Protein AF-A0A8R2NST8-F1 (afdb_monomer_lite)

Sequence (189 aa):
MVMATSYFHLINFGRRFCTLNRLWKLLPSGIVALPGGWSSSELTVVMECIRLLHAELSELLRLFSLGYGPVILIYFTFTFIHALVDIFLIIVFDNSSVKLGILSFVFYIQYIMSTLSILCITSWVIKKKKKIISYLRLTRISELPTETKLQVKIFMSQISVYEPNELTAFGFFNLNLNLFMSDITSYQR

Radius of gyration: 22.57 Å; chains: 1; bounding box: 51×27×67 Å

pLDDT: mean 80.08, std 12.49, range [39.12, 95.5]

Organism: Acyrthosiphon pisum (NCBI:txid7029)

Secondary structure (DSSP, 8-state):
-HHHHHHHHHHHHHHHHHHHHHHHHHS-TTS-PPTTS--HHHHHHHHHHHHHHHHHHHHHHHHHHHHHHHHHHHHHHHHHHHHHHHHHHHHHHSS--HHHHHHHHHHHHHHHHHHHHHHHHHHHHHHHHHHHHHHHHHS-GGGS-HHHHHHHHHHHHHHHHHSS---BSTTSSB--HHHHHHHHHHTT-

Structure (mmCIF, N/CA/C/O backbone):
data_AF-A0A8R2NST8-F1
#
_entry.id   AF-A0A8R2NST8-F1
#
loop_
_atom_site.group_PDB
_atom_site.id
_atom_site.type_symbol
_atom_site.label_atom_id
_atom_site.label_alt_id
_atom_site.label_comp_id
_atom_site.label_asym_id
_atom_site.label_entity_id
_atom_site.label_seq_id
_atom_site.pdbx_PDB_ins_code
_atom_site.Cartn_x
_atom_site.Cartn_y
_atom_site.Cartn_z
_atom_site.occupancy
_atom_site.B_iso_or_equiv
_atom_site.auth_seq_id
_atom_site.auth_comp_id
_atom_site.auth_asym_id
_atom_site.auth_atom_id
_atom_site.pdbx_PDB_model_num
ATOM 1 N N . MET A 1 1 ? -2.922 2.508 -18.483 1.00 73.12 1 MET A N 1
ATOM 2 C CA . MET A 1 1 ? -4.234 2.223 -17.850 1.00 73.12 1 MET A CA 1
ATOM 3 C C . MET A 1 1 ? -4.081 1.557 -16.481 1.00 73.12 1 MET A C 1
ATOM 5 O O . MET A 1 1 ? -4.514 2.154 -15.506 1.00 73.12 1 MET A O 1
ATOM 9 N N . VAL A 1 2 ? -3.387 0.412 -16.381 1.00 77.56 2 VAL A N 1
ATOM 10 C CA . VAL A 1 2 ? -3.139 -0.327 -15.118 1.00 77.56 2 VAL A CA 1
ATOM 11 C C . VAL A 1 2 ? -2.587 0.550 -13.986 1.00 77.56 2 VAL A C 1
ATOM 13 O O . VAL A 1 2 ? -3.085 0.505 -12.862 1.00 77.56 2 VAL A O 1
ATOM 16 N N . MET A 1 3 ? -1.580 1.377 -14.278 1.00 81.88 3 MET A N 1
ATOM 17 C CA . MET A 1 3 ? -0.963 2.253 -13.274 1.00 81.88 3 MET A CA 1
ATOM 18 C C . MET A 1 3 ? -1.944 3.304 -12.749 1.00 81.88 3 MET A C 1
ATOM 20 O O . MET A 1 3 ? -2.029 3.520 -11.545 1.00 81.88 3 MET A O 1
ATOM 24 N N . ALA A 1 4 ? -2.746 3.899 -13.636 1.00 85.25 4 ALA A N 1
ATOM 25 C CA . ALA A 1 4 ? -3.744 4.899 -13.267 1.00 85.25 4 ALA A CA 1
ATOM 26 C C . ALA A 1 4 ? -4.862 4.298 -12.400 1.00 85.25 4 ALA A C 1
ATOM 28 O O . ALA A 1 4 ? -5.232 4.887 -11.387 1.00 85.25 4 ALA A O 1
ATOM 29 N N . THR A 1 5 ? -5.354 3.100 -12.741 1.00 89.44 5 THR A N 1
ATOM 30 C CA . THR A 1 5 ? -6.370 2.408 -11.932 1.00 89.44 5 THR A CA 1
ATOM 31 C C . THR A 1 5 ? -5.812 1.989 -10.575 1.00 89.44 5 THR A C 1
ATOM 33 O O . THR A 1 5 ? -6.447 2.233 -9.552 1.00 89.44 5 THR A O 1
ATOM 36 N N . SER A 1 6 ? -4.594 1.435 -10.541 1.00 88.56 6 SER A N 1
ATOM 37 C CA . SER A 1 6 ? -3.922 1.046 -9.290 1.00 88.56 6 SER A CA 1
ATOM 38 C C . SER A 1 6 ? -3.746 2.255 -8.374 1.00 88.56 6 SER A C 1
ATOM 40 O O . SER A 1 6 ? -4.106 2.216 -7.199 1.00 88.56 6 SER A O 1
ATOM 42 N N . TYR A 1 7 ? -3.264 3.364 -8.936 1.00 90.19 7 TYR A N 1
ATOM 43 C CA . TYR A 1 7 ? -3.078 4.622 -8.227 1.00 90.19 7 TYR A CA 1
ATOM 44 C C . TYR A 1 7 ? -4.397 5.183 -7.677 1.00 90.19 7 TYR A C 1
ATOM 46 O O . TYR A 1 7 ? -4.470 5.549 -6.503 1.00 90.19 7 TYR A O 1
ATOM 54 N N . PHE A 1 8 ? -5.460 5.191 -8.487 1.00 92.44 8 PHE A N 1
ATOM 55 C CA . PHE A 1 8 ? -6.790 5.633 -8.067 1.00 92.44 8 PHE A CA 1
ATOM 56 C C . PHE A 1 8 ? -7.327 4.807 -6.889 1.00 92.44 8 PHE A C 1
ATOM 58 O O . PHE A 1 8 ? -7.766 5.372 -5.882 1.00 92.44 8 PHE A O 1
ATOM 65 N N . HIS A 1 9 ? -7.245 3.476 -6.975 1.00 92.00 9 HIS A N 1
ATOM 66 C CA . HIS A 1 9 ? -7.681 2.592 -5.896 1.00 92.00 9 HIS A CA 1
ATOM 67 C C . HIS A 1 9 ? -6.868 2.812 -4.617 1.00 92.00 9 HIS A C 1
ATOM 69 O O . HIS A 1 9 ? -7.453 2.951 -3.543 1.00 92.00 9 HIS A O 1
ATOM 75 N N . LEU A 1 10 ? -5.541 2.933 -4.721 1.00 92.31 10 LEU A N 1
ATOM 76 C CA . LEU A 1 10 ? -4.664 3.186 -3.575 1.00 92.31 10 LEU A CA 1
ATOM 77 C C . LEU A 1 10 ? -4.950 4.543 -2.913 1.00 92.31 10 LEU A C 1
ATOM 79 O O . LEU A 1 10 ? -5.044 4.615 -1.686 1.00 92.31 10 LEU A O 1
ATOM 83 N N . ILE A 1 11 ? -5.184 5.608 -3.690 1.00 94.00 11 ILE A N 1
ATOM 84 C CA . ILE A 1 11 ? -5.639 6.897 -3.141 1.00 94.00 11 ILE A CA 1
ATOM 85 C C . ILE A 1 11 ? -6.943 6.725 -2.370 1.00 94.00 11 ILE A C 1
ATOM 87 O O . ILE A 1 11 ? -7.065 7.230 -1.249 1.00 94.00 11 ILE A O 1
ATOM 91 N N . ASN A 1 12 ? -7.920 6.038 -2.960 1.00 94.50 12 ASN A N 1
ATOM 92 C CA . ASN A 1 12 ? -9.221 5.840 -2.335 1.00 94.50 12 ASN A CA 1
ATOM 93 C C . ASN A 1 12 ? -9.080 5.077 -1.007 1.00 94.50 12 ASN A C 1
ATOM 95 O O . ASN A 1 12 ? -9.611 5.519 0.014 1.00 94.50 12 ASN A O 1
ATOM 99 N N . PHE A 1 13 ? -8.280 4.006 -0.979 1.00 94.19 13 PHE A N 1
ATOM 100 C CA . PHE A 1 13 ? -7.961 3.281 0.252 1.00 94.19 13 PHE A CA 1
ATOM 101 C C . PHE A 1 13 ? -7.345 4.188 1.310 1.00 94.19 13 PHE A C 1
ATOM 103 O O . PHE A 1 13 ? -7.836 4.253 2.439 1.00 94.19 13 PHE A O 1
ATOM 110 N N . GLY A 1 14 ? -6.298 4.933 0.964 1.00 93.00 14 GLY A N 1
ATOM 111 C CA . GLY A 1 14 ? -5.619 5.768 1.946 1.00 93.00 14 GLY A CA 1
ATOM 112 C C . GLY A 1 14 ? -6.482 6.931 2.442 1.00 93.00 14 GLY A C 1
ATOM 113 O O . GLY A 1 14 ? -6.395 7.285 3.620 1.00 93.00 14 GLY A O 1
ATOM 114 N N . ARG A 1 15 ? -7.383 7.478 1.611 1.00 95.06 15 ARG A N 1
ATOM 115 C CA . ARG A 1 15 ? -8.394 8.454 2.055 1.00 95.06 15 ARG A CA 1
ATOM 116 C C . ARG A 1 15 ? -9.366 7.836 3.058 1.00 95.06 15 ARG A C 1
ATOM 118 O O . ARG A 1 15 ? -9.604 8.441 4.100 1.00 95.06 15 ARG A O 1
ATOM 125 N N . ARG A 1 16 ? -9.862 6.622 2.809 1.00 95.50 16 ARG A N 1
ATOM 126 C CA . ARG A 1 16 ? -10.744 5.903 3.746 1.00 95.50 16 ARG A CA 1
ATOM 127 C C . ARG A 1 16 ? -10.043 5.596 5.071 1.00 95.50 16 ARG A C 1
ATOM 129 O O . ARG A 1 16 ? -10.599 5.895 6.126 1.00 95.50 16 ARG A O 1
ATOM 136 N N . PHE A 1 17 ? -8.786 5.140 5.042 1.00 94.25 17 PHE A N 1
ATOM 137 C CA . PHE A 1 17 ? -7.986 4.982 6.264 1.00 94.25 17 PHE A CA 1
ATOM 138 C C . PHE A 1 17 ? -7.743 6.325 6.971 1.00 94.25 17 PHE A C 1
ATOM 140 O O . PHE A 1 17 ? -7.720 6.379 8.199 1.00 94.25 17 PHE A O 1
ATOM 147 N N . CYS A 1 18 ? -7.574 7.438 6.248 1.00 93.88 18 CYS A N 1
ATOM 148 C CA . CYS A 1 18 ? -7.500 8.765 6.870 1.00 93.88 18 CYS A CA 1
ATOM 149 C C . CYS A 1 18 ? -8.802 9.136 7.587 1.00 93.88 18 CYS A C 1
ATOM 151 O O . CYS A 1 18 ? -8.738 9.623 8.715 1.00 93.88 18 CYS A O 1
ATOM 153 N N . THR A 1 19 ? -9.956 8.892 6.965 1.00 93.25 19 THR A N 1
ATOM 154 C CA . THR A 1 19 ? -11.267 9.132 7.581 1.00 93.25 19 THR A CA 1
ATOM 155 C C . THR A 1 19 ? -11.439 8.291 8.838 1.00 93.25 19 THR A C 1
ATOM 157 O O . THR A 1 19 ? -11.787 8.838 9.878 1.00 93.25 19 THR A O 1
ATOM 160 N N . LEU A 1 20 ? -11.091 7.004 8.784 1.00 93.44 20 LEU A N 1
ATOM 161 C CA . LEU A 1 20 ? -11.119 6.109 9.941 1.00 93.44 20 LEU A CA 1
ATOM 162 C C . LEU A 1 20 ? -10.236 6.625 11.091 1.00 93.44 20 LEU A C 1
ATOM 164 O O . LEU A 1 20 ? -10.671 6.715 12.234 1.00 93.44 20 LEU A O 1
ATOM 168 N N . ASN A 1 21 ? -9.012 7.056 10.780 1.00 91.56 21 ASN A N 1
ATOM 169 C CA . ASN A 1 21 ? -8.115 7.663 11.767 1.00 91.56 21 ASN A CA 1
ATOM 170 C C . ASN A 1 21 ? -8.669 8.972 12.349 1.00 91.56 21 ASN A C 1
ATOM 172 O O . ASN A 1 21 ? -8.367 9.311 13.491 1.00 91.56 21 ASN A O 1
ATOM 176 N N . ARG A 1 22 ? -9.433 9.741 11.567 1.00 89.62 22 ARG A N 1
ATOM 177 C CA . ARG A 1 22 ? -10.098 10.954 12.050 1.00 89.62 22 ARG A CA 1
ATOM 178 C C . ARG A 1 22 ? -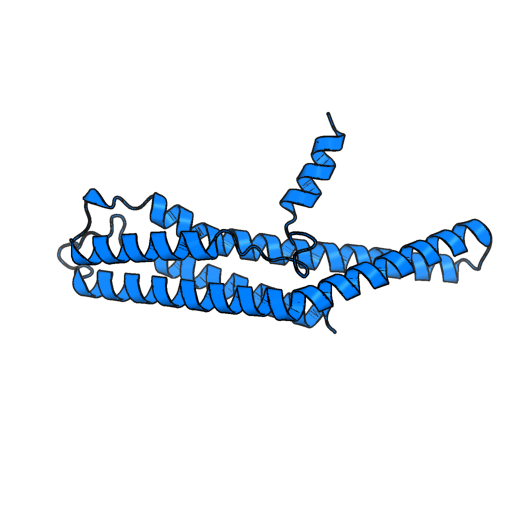11.250 10.603 12.986 1.00 89.62 22 ARG A C 1
ATOM 180 O O . ARG A 1 22 ? -11.345 11.236 14.026 1.00 89.62 22 ARG A O 1
ATOM 187 N N . LEU A 1 23 ? -12.053 9.590 12.655 1.00 8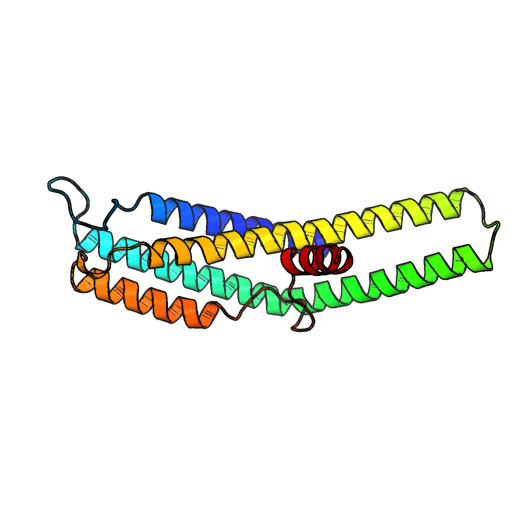8.38 23 LEU A N 1
ATOM 188 C CA . LEU A 1 23 ? -13.108 9.078 13.535 1.00 88.38 23 LEU A CA 1
ATOM 189 C C . LEU A 1 23 ? -12.533 8.626 14.878 1.00 88.38 23 LEU A C 1
ATOM 191 O O . LEU A 1 23 ? -13.046 9.024 15.914 1.00 88.38 23 LEU A O 1
ATOM 195 N N . TRP A 1 24 ? -11.403 7.910 14.866 1.00 86.75 24 TRP A N 1
ATOM 196 C CA . TRP A 1 24 ? -10.718 7.535 16.103 1.00 86.75 24 TRP A CA 1
ATOM 197 C C . TRP A 1 24 ? -10.350 8.752 16.962 1.00 86.75 24 TRP A C 1
ATOM 199 O O . TRP A 1 24 ? -10.556 8.753 18.167 1.00 86.75 24 TRP A O 1
ATOM 209 N N . LYS A 1 25 ? -9.803 9.811 16.358 1.00 84.56 25 LYS A N 1
ATOM 210 C CA . LYS A 1 25 ? -9.407 11.024 17.092 1.00 84.56 25 LYS A CA 1
ATOM 211 C C . LYS A 1 25 ? -10.575 11.798 17.704 1.00 84.56 25 LYS A C 1
ATOM 213 O O . LYS A 1 25 ? -10.328 12.621 18.576 1.00 84.56 25 LYS A O 1
ATOM 218 N N . LEU A 1 26 ? -11.791 11.601 17.198 1.00 81.69 26 LEU A N 1
ATOM 219 C CA . LEU A 1 26 ? -12.994 12.224 17.747 1.00 81.69 26 LEU A CA 1
ATOM 220 C C . LEU A 1 26 ? -13.492 11.500 19.002 1.00 81.69 26 LEU A C 1
ATOM 222 O O . LEU A 1 26 ? -14.322 12.052 19.719 1.00 81.69 26 LEU A O 1
ATOM 226 N N . LEU A 1 27 ? -12.985 10.293 19.279 1.00 77.88 27 LEU A N 1
ATOM 227 C CA . LEU A 1 27 ? -13.268 9.605 20.531 1.00 77.88 27 LEU A CA 1
ATOM 228 C C . LEU A 1 27 ? -12.678 10.410 21.700 1.00 77.88 27 LEU A C 1
ATOM 230 O O . LEU A 1 27 ? -11.539 10.881 21.598 1.00 77.88 27 LEU A O 1
ATOM 234 N N . PRO A 1 28 ? -13.418 10.558 22.813 1.00 69.00 28 PRO A N 1
ATOM 235 C CA . PRO A 1 28 ? -12.926 11.270 23.983 1.00 69.00 28 PRO A CA 1
ATOM 236 C C . PRO A 1 28 ? -11.611 10.654 24.470 1.00 69.00 28 PRO A C 1
ATOM 238 O O . PRO A 1 28 ? -11.450 9.431 24.515 1.00 69.00 28 PRO A O 1
ATOM 241 N N . SER A 1 29 ? -10.651 11.506 24.829 1.00 63.28 29 SER A N 1
ATOM 242 C CA . SER A 1 29 ? -9.360 11.082 25.368 1.00 63.28 29 SER A CA 1
ATOM 243 C C . SER A 1 29 ? -9.576 10.262 26.639 1.00 63.28 29 SER A C 1
ATOM 245 O O . SER A 1 29 ? -10.084 10.780 27.628 1.00 63.28 29 SER A O 1
ATOM 247 N N . GLY A 1 30 ? -9.213 8.981 26.584 1.00 57.94 30 GLY A N 1
ATOM 248 C CA . GLY A 1 30 ? -9.430 8.020 27.666 1.00 57.94 30 GLY A CA 1
ATOM 249 C C . GLY A 1 30 ? -10.632 7.099 27.464 1.00 57.94 30 GLY A C 1
ATOM 250 O O . GLY A 1 30 ? -10.712 6.105 28.172 1.00 57.94 30 GLY A O 1
ATOM 251 N N . ILE A 1 31 ? -11.519 7.358 26.487 1.00 58.75 31 ILE A N 1
ATOM 252 C CA . ILE A 1 31 ? -12.723 6.535 26.244 1.00 58.75 31 ILE A CA 1
ATOM 253 C C . ILE A 1 31 ? -13.501 6.373 27.581 1.00 58.75 31 ILE A C 1
ATOM 255 O O . ILE A 1 31 ? -14.013 5.314 27.933 1.00 58.75 31 ILE A O 1
ATOM 259 N N . VAL A 1 32 ? -13.547 7.455 28.365 1.00 54.34 32 VAL A N 1
ATOM 260 C CA . VAL A 1 32 ? -14.261 7.536 29.644 1.00 54.34 32 VAL A CA 1
ATOM 261 C C . VAL A 1 32 ? -15.506 8.385 29.425 1.00 54.34 32 VAL A C 1
ATOM 263 O O . VAL A 1 32 ? -15.424 9.473 28.851 1.00 54.34 32 VAL A O 1
ATOM 266 N N . ALA A 1 33 ? -16.659 7.880 29.862 1.00 53.84 33 ALA A N 1
ATOM 267 C CA . ALA A 1 33 ? -17.908 8.627 29.831 1.00 53.84 33 ALA A CA 1
ATOM 268 C C . ALA A 1 33 ? -17.785 9.856 30.747 1.00 53.84 33 ALA A C 1
ATOM 270 O O . ALA A 1 33 ? -17.593 9.717 31.955 1.00 53.84 33 ALA A O 1
ATOM 271 N N . LEU A 1 34 ? -17.864 11.060 30.175 1.00 56.12 34 LEU A N 1
ATOM 272 C CA . LEU A 1 34 ? -17.978 12.295 30.953 1.00 56.12 34 LEU A CA 1
ATOM 273 C C . LEU A 1 34 ? -19.454 12.567 31.287 1.00 56.12 34 LEU A C 1
ATOM 275 O O . LEU A 1 34 ? -20.319 12.264 30.461 1.00 56.12 34 LEU A O 1
ATOM 279 N N . PRO A 1 35 ? -19.769 13.204 32.431 1.00 46.84 35 PRO A N 1
ATOM 280 C CA . PRO A 1 35 ? -21.122 13.680 32.702 1.00 46.84 35 PRO A CA 1
ATOM 281 C C . PRO A 1 35 ? -21.502 14.728 31.642 1.00 46.84 35 PRO A C 1
ATOM 283 O O . PRO A 1 35 ? -20.844 15.760 31.535 1.00 46.84 35 PRO A O 1
ATOM 286 N N . GLY A 1 36 ? -22.519 14.439 30.823 1.00 59.81 36 GLY A N 1
ATOM 287 C CA . GLY A 1 36 ? -22.923 15.267 29.673 1.00 59.81 36 GLY A CA 1
ATOM 288 C C . GLY A 1 36 ? -22.205 14.956 28.348 1.00 59.81 36 GLY A C 1
ATOM 289 O O . GLY A 1 36 ? -22.416 15.668 27.369 1.00 59.81 36 GLY A O 1
ATOM 290 N N . GLY A 1 37 ? -21.360 13.918 28.311 1.00 66.81 37 GLY A N 1
ATOM 291 C CA . GLY A 1 37 ? -20.678 13.415 27.114 1.00 66.81 37 GLY A CA 1
ATOM 292 C C . GLY A 1 37 ? -21.257 12.093 26.593 1.00 66.81 37 GLY A C 1
ATOM 293 O O . GLY A 1 37 ? -22.395 11.739 26.878 1.00 66.81 37 GLY A O 1
ATOM 294 N N . TRP A 1 38 ? -20.449 11.356 25.828 1.00 67.00 38 TRP A N 1
ATOM 295 C CA . TRP A 1 38 ? -20.810 10.047 25.272 1.00 67.00 38 TRP A CA 1
ATOM 296 C C . TRP A 1 38 ? -21.078 9.025 26.384 1.00 67.00 38 TRP A C 1
ATOM 298 O O . TRP A 1 38 ? -20.261 8.869 27.296 1.00 67.00 38 TRP A O 1
ATOM 308 N N . SER A 1 39 ? -22.181 8.287 26.278 1.00 77.94 39 SER A N 1
ATOM 309 C CA . SER A 1 39 ? -22.457 7.135 27.139 1.00 77.94 39 SER A CA 1
ATOM 310 C C . SER A 1 39 ? -21.506 5.968 26.834 1.00 77.94 39 SER A C 1
ATOM 312 O O . SER A 1 39 ? -20.951 5.844 25.737 1.00 77.94 39 SER A O 1
ATOM 314 N N . SER A 1 40 ? -21.302 5.076 27.809 1.00 76.81 40 SER A N 1
ATOM 315 C CA . SER A 1 40 ? -20.441 3.892 27.650 1.00 76.81 40 SER A CA 1
ATOM 316 C C . SER A 1 40 ? -20.921 2.949 26.537 1.00 76.81 40 SER A C 1
ATOM 318 O O . SER A 1 40 ? -20.099 2.315 25.870 1.00 76.81 40 SER A O 1
ATOM 320 N N . SER A 1 41 ? -22.232 2.877 26.299 1.00 80.75 41 SER A N 1
ATOM 321 C CA . SER A 1 41 ? -22.833 2.083 25.226 1.00 80.75 41 SER A CA 1
ATOM 322 C C . SER A 1 41 ? -22.576 2.701 23.849 1.00 80.75 41 SER A C 1
ATOM 324 O O . SER A 1 41 ? -22.098 2.000 22.961 1.00 80.75 41 SER A O 1
ATOM 326 N N . GLU A 1 42 ? -22.790 4.009 23.672 1.00 83.31 42 GLU A N 1
ATOM 327 C CA . GLU A 1 42 ? -22.491 4.715 22.412 1.00 83.31 42 GLU A CA 1
ATOM 328 C C . GLU A 1 42 ? -21.017 4.582 22.028 1.00 83.31 42 GLU A C 1
ATOM 330 O O . GLU A 1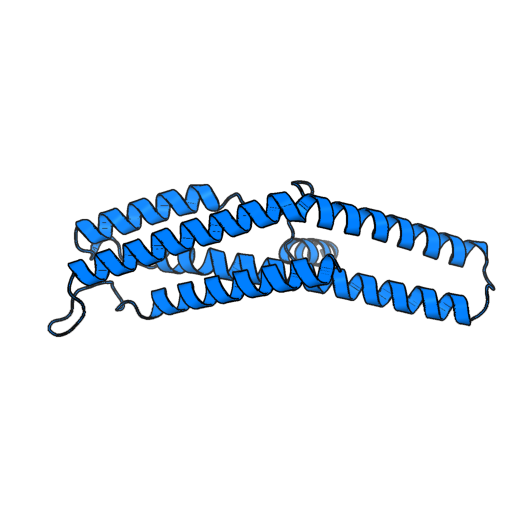 42 ? -20.668 4.326 20.875 1.00 83.31 42 GLU A O 1
ATOM 335 N N . LEU A 1 43 ? -20.143 4.703 23.022 1.00 83.00 43 LEU A N 1
ATOM 336 C CA . LEU A 1 43 ? -18.707 4.567 22.852 1.00 83.00 43 LEU A CA 1
ATOM 337 C C . LEU A 1 43 ? -18.306 3.154 22.413 1.00 83.00 43 LEU A C 1
ATOM 339 O O . LEU A 1 43 ? -17.458 2.987 21.536 1.00 83.00 43 LEU A O 1
ATOM 343 N N . THR A 1 44 ? -18.955 2.141 22.985 1.00 84.88 44 THR A N 1
ATOM 344 C CA . THR A 1 44 ? -18.760 0.736 22.612 1.00 84.88 44 THR A CA 1
ATOM 345 C C . THR A 1 44 ? -19.260 0.466 21.191 1.00 84.88 44 THR A C 1
ATOM 347 O O . THR A 1 44 ? -18.562 -0.195 20.423 1.00 84.88 44 THR A O 1
ATOM 350 N N . VAL A 1 45 ? -20.405 1.036 20.801 1.00 87.88 45 VAL A N 1
ATOM 351 C CA . VAL A 1 45 ? -20.944 0.929 19.435 1.00 87.88 45 VAL A CA 1
ATOM 352 C C . VAL A 1 45 ? -20.007 1.580 18.418 1.00 87.88 45 VAL A C 1
ATOM 354 O O . VAL A 1 45 ? -19.669 0.959 17.414 1.00 87.88 45 VAL A O 1
ATOM 357 N N . VAL A 1 46 ? -19.520 2.798 18.672 1.00 87.56 46 VAL A N 1
ATOM 358 C CA . VAL A 1 46 ? -18.591 3.463 17.742 1.00 87.56 46 VAL A CA 1
ATOM 359 C C . VAL A 1 46 ? -17.264 2.720 17.645 1.00 87.56 46 VAL A C 1
ATOM 361 O O . VAL A 1 46 ? -16.720 2.584 16.548 1.00 87.56 46 VAL A O 1
ATOM 364 N N . MET A 1 47 ? -16.754 2.205 18.764 1.00 87.38 47 MET A N 1
ATOM 365 C CA . MET A 1 47 ? -15.548 1.383 18.778 1.00 87.38 47 MET A CA 1
ATOM 366 C C . MET A 1 47 ? -15.708 0.134 17.902 1.00 87.38 47 MET A C 1
ATOM 368 O O . MET A 1 47 ? -14.830 -0.181 17.095 1.00 87.38 47 MET A O 1
ATOM 372 N N . GLU A 1 48 ? -16.856 -0.531 18.010 1.00 89.88 48 GLU A N 1
ATOM 373 C CA . GLU A 1 48 ? -17.213 -1.684 17.189 1.00 89.88 48 GLU A CA 1
ATOM 374 C C . GLU A 1 48 ? -17.335 -1.317 15.700 1.00 89.88 48 GLU A C 1
ATOM 376 O O . GLU A 1 48 ? -16.756 -1.989 14.844 1.00 89.88 48 GLU A O 1
ATOM 381 N N . CYS A 1 49 ? -17.991 -0.202 15.366 1.00 91.12 49 CYS A N 1
ATOM 382 C CA . CYS A 1 49 ? -18.076 0.283 13.987 1.00 91.12 49 CYS A CA 1
ATOM 383 C C . CYS A 1 49 ? -16.693 0.580 13.390 1.00 91.12 49 CYS A C 1
ATOM 385 O O . CYS A 1 49 ? -16.416 0.217 12.246 1.00 91.12 49 CYS A O 1
ATOM 387 N N . ILE A 1 50 ? -15.805 1.220 14.157 1.00 91.31 50 ILE A N 1
ATOM 388 C CA . ILE A 1 50 ? -14.432 1.502 13.724 1.00 91.31 50 ILE A CA 1
ATOM 389 C C . ILE A 1 50 ? -13.662 0.198 13.496 1.00 91.31 50 ILE A C 1
ATOM 391 O O . ILE A 1 50 ? -12.952 0.076 12.495 1.00 91.31 50 ILE A O 1
ATOM 395 N N . ARG A 1 51 ? -13.808 -0.779 14.398 1.00 91.81 51 ARG A N 1
ATOM 396 C CA . ARG A 1 51 ? -13.189 -2.101 14.271 1.00 91.81 51 ARG A CA 1
ATOM 397 C C . ARG A 1 51 ? -13.645 -2.805 12.993 1.00 91.81 51 ARG A C 1
ATOM 399 O O . ARG A 1 51 ? -12.803 -3.262 12.219 1.00 91.81 51 ARG A O 1
ATOM 406 N N . LEU A 1 52 ? -14.955 -2.869 12.754 1.00 92.94 52 LEU A N 1
ATOM 407 C CA . LEU A 1 52 ? -15.538 -3.500 11.567 1.00 92.94 52 LEU A CA 1
ATOM 408 C C . LEU A 1 52 ? -15.070 -2.814 10.281 1.00 92.94 52 LEU A C 1
ATOM 410 O O . LEU A 1 52 ? -14.584 -3.485 9.374 1.00 92.94 52 LEU A O 1
ATOM 414 N N . LEU A 1 53 ? -15.111 -1.480 10.240 1.00 93.25 53 LEU A N 1
ATOM 415 C CA . LEU A 1 53 ? -14.669 -0.715 9.077 1.00 93.25 53 LEU A CA 1
ATOM 416 C C . LEU A 1 53 ? -13.163 -0.880 8.819 1.00 93.25 53 LEU A C 1
ATOM 418 O O . LEU A 1 53 ? -12.733 -0.940 7.668 1.00 93.25 53 LEU A O 1
ATOM 422 N N . HIS A 1 54 ? -12.344 -0.985 9.872 1.00 92.50 54 HIS A N 1
ATOM 423 C CA . HIS A 1 54 ? -10.924 -1.301 9.727 1.00 92.50 54 HIS A CA 1
ATOM 424 C C . HIS A 1 54 ? -10.702 -2.691 9.124 1.00 92.50 54 HIS A C 1
ATOM 426 O O . HIS A 1 54 ? -9.830 -2.848 8.264 1.00 92.50 54 HIS A O 1
ATOM 432 N N . ALA A 1 55 ? -11.449 -3.694 9.593 1.00 91.00 55 ALA A N 1
ATOM 433 C CA . ALA A 1 55 ? -11.352 -5.064 9.106 1.00 91.00 55 ALA A CA 1
ATOM 434 C C . ALA A 1 55 ? -11.773 -5.151 7.634 1.00 91.00 55 ALA A C 1
ATOM 436 O O . ALA A 1 55 ? -10.999 -5.644 6.818 1.00 91.00 55 ALA A O 1
ATOM 437 N N . GLU A 1 56 ? -12.923 -4.579 7.274 1.00 92.75 56 GLU A N 1
ATOM 438 C CA . GLU A 1 56 ? -13.412 -4.543 5.892 1.00 92.75 56 GLU A CA 1
ATOM 439 C C . GLU A 1 56 ? -12.429 -3.817 4.966 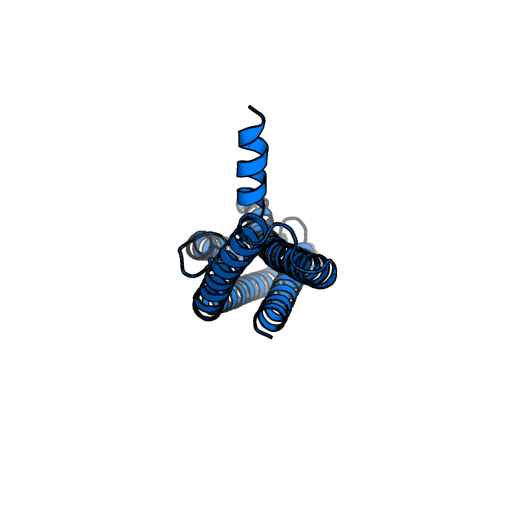1.00 92.75 56 GLU A C 1
ATOM 441 O O . GLU A 1 56 ? -12.073 -4.318 3.902 1.00 92.75 56 GLU A O 1
ATOM 446 N N . LEU A 1 57 ? -11.913 -2.658 5.384 1.00 93.00 57 LEU A N 1
ATOM 447 C CA . LEU A 1 57 ? -10.963 -1.903 4.572 1.00 93.00 57 LEU A CA 1
ATOM 448 C C . LEU A 1 57 ? -9.617 -2.626 4.432 1.00 93.00 57 LEU A C 1
ATOM 450 O O . LEU A 1 57 ? -8.987 -2.549 3.377 1.00 93.00 57 LEU A O 1
ATOM 454 N N . SER A 1 58 ? -9.176 -3.332 5.476 1.00 90.75 58 SER A N 1
ATOM 455 C CA . SER A 1 58 ? -7.973 -4.170 5.429 1.00 90.75 58 SER A CA 1
ATOM 456 C C . SER A 1 58 ? -8.158 -5.373 4.510 1.00 90.75 58 SER A C 1
ATOM 458 O O . SER A 1 58 ? -7.228 -5.728 3.789 1.00 90.75 58 SER A O 1
ATOM 460 N N . GLU A 1 59 ? -9.350 -5.959 4.499 1.00 91.12 59 GLU A N 1
ATOM 461 C CA . GLU A 1 59 ? -9.700 -7.077 3.635 1.00 91.12 59 GLU A CA 1
ATOM 462 C C . GLU A 1 59 ? -9.802 -6.648 2.168 1.00 91.12 59 GLU A C 1
ATOM 464 O O . GLU A 1 59 ? -9.206 -7.270 1.293 1.00 91.12 59 GLU A O 1
ATOM 469 N N . LEU A 1 60 ? -10.440 -5.512 1.885 1.00 92.31 60 LEU A N 1
ATOM 470 C CA . LEU A 1 60 ? -10.452 -4.928 0.543 1.00 92.31 60 LEU A CA 1
ATOM 471 C C . LEU A 1 60 ? -9.036 -4.595 0.051 1.00 92.31 60 LEU A C 1
ATOM 473 O O . LEU A 1 60 ? -8.727 -4.791 -1.124 1.00 92.31 60 LEU A O 1
ATOM 477 N N . LEU A 1 61 ? -8.160 -4.117 0.939 1.00 91.00 61 LEU A N 1
ATOM 478 C CA . LEU A 1 61 ? -6.756 -3.872 0.613 1.00 91.00 61 LEU A CA 1
ATOM 479 C C . LEU A 1 61 ? -6.008 -5.177 0.295 1.00 91.00 61 LEU A C 1
ATOM 481 O O . LEU A 1 61 ? -5.179 -5.203 -0.615 1.00 91.00 61 LEU A O 1
ATOM 485 N N . ARG A 1 62 ? -6.319 -6.264 1.013 1.00 89.50 62 ARG A N 1
ATOM 486 C CA . ARG A 1 62 ? -5.791 -7.611 0.751 1.00 89.50 62 ARG A CA 1
ATOM 487 C C . ARG A 1 62 ? -6.250 -8.123 -0.613 1.00 89.50 62 ARG A C 1
ATOM 489 O O . ARG A 1 62 ? -5.415 -8.554 -1.403 1.00 89.50 62 ARG A O 1
ATOM 496 N N . LEU A 1 63 ? -7.542 -8.007 -0.922 1.00 90.81 63 LEU A N 1
ATOM 497 C CA . LEU A 1 63 ? -8.103 -8.371 -2.228 1.00 90.81 63 LEU A CA 1
ATOM 498 C C . LEU A 1 63 ? -7.483 -7.551 -3.362 1.00 90.81 63 LEU A C 1
ATOM 500 O O . LEU A 1 63 ? -7.136 -8.107 -4.402 1.00 90.81 63 LEU A O 1
ATOM 504 N N . PHE A 1 64 ? -7.266 -6.250 -3.149 1.00 90.62 64 PHE A N 1
ATOM 505 C CA . PHE A 1 64 ? -6.524 -5.421 -4.095 1.00 90.62 64 PHE A CA 1
ATOM 506 C C . PHE A 1 64 ? -5.105 -5.955 -4.307 1.00 90.62 64 PHE A C 1
ATOM 508 O O . PHE A 1 64 ? -4.689 -6.106 -5.449 1.00 90.62 64 PHE A O 1
ATOM 515 N N . SER A 1 65 ? -4.371 -6.283 -3.240 1.00 89.12 65 SER A N 1
ATOM 516 C CA . SER A 1 65 ? -3.013 -6.828 -3.363 1.00 89.12 65 SER A CA 1
ATOM 517 C C . SER A 1 65 ? -2.988 -8.164 -4.110 1.00 89.12 65 SER A C 1
ATOM 519 O O . SER A 1 65 ? -2.069 -8.397 -4.887 1.00 89.12 65 SER A O 1
ATOM 521 N N . LEU A 1 66 ? -3.989 -9.026 -3.916 1.00 88.50 66 LEU A N 1
ATOM 522 C CA . LEU A 1 66 ? -4.101 -10.304 -4.625 1.00 88.50 66 LEU A CA 1
ATOM 523 C C . LEU A 1 66 ? -4.448 -10.117 -6.108 1.00 88.50 66 LEU A C 1
ATOM 525 O O . LEU A 1 66 ? -3.875 -10.795 -6.955 1.00 88.50 66 LEU A O 1
ATOM 529 N N . GLY A 1 67 ? -5.353 -9.190 -6.430 1.00 89.19 67 GLY A N 1
ATOM 530 C CA . GLY A 1 67 ? -5.781 -8.935 -7.808 1.00 89.19 67 GLY A CA 1
ATOM 531 C C . GLY A 1 67 ? -4.785 -8.100 -8.615 1.00 89.19 67 GLY A C 1
ATOM 532 O O . GLY A 1 67 ? -4.409 -8.470 -9.722 1.00 89.19 67 GLY A O 1
ATOM 533 N N . TYR A 1 68 ? -4.329 -6.975 -8.062 1.00 88.88 68 TYR A N 1
ATOM 534 C CA . TYR A 1 68 ? -3.408 -6.052 -8.730 1.00 88.88 68 TYR A CA 1
ATOM 535 C C . TYR A 1 68 ? -1.937 -6.417 -8.542 1.00 88.88 68 TYR A C 1
ATOM 537 O O . TYR A 1 68 ? -1.121 -5.992 -9.354 1.00 88.88 68 TYR A O 1
ATOM 545 N N . GLY A 1 69 ? -1.579 -7.210 -7.528 1.00 88.38 69 GLY A N 1
ATOM 546 C CA . GLY A 1 69 ? -0.199 -7.639 -7.282 1.00 88.38 69 GLY A CA 1
ATOM 547 C C . GLY A 1 69 ? 0.473 -8.275 -8.505 1.00 88.38 69 GLY A C 1
ATOM 548 O O . GLY A 1 69 ? 1.524 -7.775 -8.910 1.00 88.38 69 GLY A O 1
ATOM 549 N N . PRO A 1 70 ? -0.125 -9.302 -9.146 1.00 89.56 70 PRO A N 1
ATOM 550 C CA . PRO A 1 70 ? 0.409 -9.893 -10.374 1.00 89.56 70 PRO A CA 1
ATOM 551 C C . PRO A 1 70 ? 0.515 -8.887 -11.519 1.00 89.56 70 PRO A C 1
ATOM 553 O O . PRO A 1 70 ? 1.497 -8.877 -12.250 1.00 89.56 70 PRO A O 1
ATOM 556 N N . VAL A 1 71 ? -0.483 -8.015 -11.674 1.00 89.50 71 VAL A N 1
ATOM 557 C CA . VAL A 1 71 ? -0.521 -7.040 -12.772 1.00 89.50 71 VAL A CA 1
ATOM 558 C C . VAL A 1 71 ? 0.582 -5.990 -12.605 1.00 89.50 71 VAL A C 1
ATOM 560 O O . VAL A 1 71 ? 1.250 -5.626 -13.571 1.00 89.50 71 VAL A O 1
ATOM 563 N N . ILE A 1 72 ? 0.807 -5.535 -11.371 1.00 87.75 72 ILE A N 1
ATOM 564 C CA . ILE A 1 72 ? 1.903 -4.635 -11.005 1.00 87.75 72 ILE A CA 1
ATOM 565 C C . ILE A 1 72 ? 3.254 -5.332 -11.216 1.00 87.75 72 ILE A C 1
ATOM 567 O O . ILE A 1 72 ? 4.166 -4.722 -11.768 1.00 87.75 72 ILE A O 1
ATOM 571 N N . LEU A 1 73 ? 3.378 -6.609 -10.836 1.00 88.19 73 LEU A N 1
ATOM 572 C CA . LEU A 1 73 ? 4.593 -7.397 -11.054 1.00 88.19 73 LEU A CA 1
ATOM 573 C C . LEU A 1 73 ? 4.921 -7.519 -12.547 1.00 88.19 73 LEU A C 1
ATOM 575 O O . LEU A 1 73 ? 6.023 -7.170 -12.958 1.00 88.19 73 LEU A O 1
ATOM 579 N N . ILE A 1 74 ? 3.947 -7.936 -13.360 1.00 89.62 74 ILE A N 1
ATOM 580 C CA . ILE A 1 74 ? 4.077 -8.037 -14.818 1.00 89.62 74 ILE A CA 1
ATOM 581 C C . ILE A 1 74 ? 4.506 -6.688 -15.398 1.00 89.62 74 ILE A C 1
ATOM 583 O O . ILE A 1 74 ? 5.453 -6.631 -16.178 1.00 89.62 74 ILE A O 1
ATOM 587 N N . TYR A 1 75 ? 3.865 -5.593 -14.981 1.00 86.81 75 TYR A N 1
ATOM 588 C CA . TYR A 1 75 ? 4.243 -4.248 -15.410 1.00 86.81 75 TYR A CA 1
ATOM 589 C C . TYR A 1 75 ? 5.714 -3.929 -15.097 1.00 86.81 75 TYR A C 1
ATOM 591 O O . TYR A 1 75 ? 6.435 -3.450 -15.975 1.00 86.81 75 TYR A O 1
ATOM 599 N N . PHE A 1 76 ? 6.183 -4.221 -13.881 1.00 85.06 76 PHE A N 1
ATOM 600 C CA . PHE A 1 76 ? 7.580 -3.993 -13.508 1.00 85.06 76 PHE A CA 1
ATOM 601 C C . PHE A 1 76 ? 8.550 -4.855 -14.313 1.00 85.06 76 PHE A C 1
ATOM 603 O O . PHE A 1 76 ? 9.538 -4.329 -14.818 1.00 85.06 76 PHE A O 1
ATOM 610 N N . THR A 1 77 ? 8.257 -6.143 -14.497 1.00 87.88 77 THR A N 1
ATOM 611 C CA . THR A 1 77 ? 9.108 -7.049 -15.279 1.00 87.88 77 THR A CA 1
ATOM 612 C C . THR A 1 77 ? 9.205 -6.612 -16.737 1.00 87.88 77 THR A C 1
ATOM 614 O O . THR A 1 77 ? 10.309 -6.503 -17.266 1.00 87.88 77 THR A O 1
ATOM 617 N N . PHE A 1 78 ? 8.076 -6.303 -17.383 1.00 88.25 78 PHE A N 1
ATOM 618 C CA . PHE A 1 78 ? 8.083 -5.824 -18.767 1.00 88.25 78 PHE A CA 1
ATOM 619 C C . PHE A 1 78 ? 8.846 -4.513 -18.908 1.00 88.25 78 PHE A C 1
ATOM 621 O O . PHE A 1 78 ? 9.622 -4.357 -19.848 1.00 88.25 78 PHE A O 1
ATOM 628 N N . THR A 1 79 ? 8.669 -3.588 -17.965 1.00 84.06 79 THR A N 1
ATOM 629 C CA . THR A 1 79 ? 9.361 -2.302 -18.057 1.00 84.06 79 THR A CA 1
ATOM 630 C C . THR A 1 79 ? 10.858 -2.430 -17.781 1.00 84.06 79 THR A C 1
ATOM 632 O O . THR A 1 79 ? 11.656 -1.751 -18.419 1.00 84.06 79 THR A O 1
ATOM 635 N N . PHE A 1 80 ? 11.260 -3.342 -16.894 1.00 84.81 80 PHE A N 1
ATOM 636 C CA . PHE A 1 80 ? 12.666 -3.667 -16.673 1.00 84.81 80 PHE A CA 1
ATOM 637 C C . PHE A 1 80 ? 13.323 -4.255 -17.930 1.00 84.81 80 PHE A C 1
ATOM 639 O O . PHE A 1 80 ? 14.391 -3.799 -18.329 1.00 84.81 80 PHE A O 1
ATOM 646 N N . ILE A 1 81 ? 12.665 -5.210 -18.599 1.00 88.50 81 ILE A N 1
ATOM 647 C CA . ILE A 1 81 ? 13.158 -5.783 -19.862 1.00 88.50 81 ILE A CA 1
ATOM 648 C C . ILE A 1 81 ? 13.265 -4.698 -20.940 1.00 88.50 81 ILE A C 1
ATOM 650 O O . ILE A 1 81 ? 14.284 -4.621 -21.620 1.00 88.50 81 ILE A O 1
ATOM 654 N N . HIS A 1 82 ? 12.254 -3.833 -21.067 1.00 85.12 82 HIS A N 1
ATOM 655 C CA . HIS A 1 82 ? 12.279 -2.720 -22.019 1.00 85.12 82 HIS A CA 1
ATOM 656 C C . HIS A 1 82 ? 13.466 -1.784 -21.764 1.00 85.12 82 HIS A C 1
ATOM 658 O O . HIS A 1 82 ? 14.202 -1.464 -22.690 1.00 85.12 82 HIS A O 1
ATOM 664 N N . ALA A 1 83 ? 13.710 -1.414 -20.503 1.00 81.81 83 ALA A N 1
ATOM 665 C CA . ALA A 1 83 ? 14.847 -0.577 -20.135 1.00 81.81 83 ALA A CA 1
ATOM 666 C C . ALA A 1 83 ? 16.198 -1.231 -20.482 1.00 81.81 83 ALA A C 1
ATOM 668 O O . ALA A 1 83 ? 17.102 -0.546 -20.955 1.00 81.81 83 ALA A O 1
ATOM 669 N N . LEU A 1 84 ? 16.343 -2.550 -20.292 1.00 85.31 84 LEU A N 1
ATOM 670 C CA . LEU A 1 84 ? 17.555 -3.276 -20.691 1.00 85.31 84 LEU A CA 1
ATOM 671 C C . LEU A 1 84 ? 17.766 -3.265 -22.208 1.00 85.31 84 LEU A C 1
ATOM 673 O O . LEU A 1 84 ? 18.892 -3.067 -22.662 1.00 85.31 84 LEU A O 1
ATOM 677 N N . VAL A 1 85 ? 16.697 -3.458 -22.985 1.00 85.25 85 VAL A N 1
ATOM 678 C CA . VAL A 1 85 ? 16.755 -3.403 -24.452 1.00 85.25 85 VAL A CA 1
ATOM 679 C C . VAL A 1 85 ? 17.137 -2.000 -24.921 1.00 85.25 85 VAL A C 1
ATOM 681 O O . VAL A 1 85 ? 18.026 -1.876 -25.759 1.00 85.25 85 VAL A O 1
ATOM 684 N N . ASP A 1 86 ? 16.544 -0.951 -24.348 1.00 79.00 86 ASP A N 1
ATOM 685 C CA . ASP A 1 86 ? 16.869 0.436 -24.698 1.00 79.00 86 ASP A CA 1
ATOM 686 C C . ASP A 1 86 ? 18.342 0.759 -24.414 1.00 79.00 86 ASP A C 1
ATOM 688 O O . ASP A 1 86 ? 19.036 1.306 -25.271 1.00 79.00 86 ASP A O 1
ATOM 692 N N . ILE A 1 87 ? 18.853 0.371 -23.238 1.00 79.81 87 ILE A N 1
ATOM 693 C CA . ILE A 1 87 ? 20.267 0.556 -22.877 1.00 79.81 87 ILE A CA 1
ATOM 694 C C . ILE A 1 87 ? 21.176 -0.201 -23.850 1.00 79.81 87 ILE A C 1
ATOM 696 O O . ILE A 1 87 ? 22.170 0.351 -24.322 1.00 79.81 87 ILE A O 1
ATOM 700 N N . PHE A 1 88 ? 20.834 -1.447 -24.183 1.00 84.25 88 PHE A N 1
ATOM 701 C CA . PHE A 1 88 ? 21.591 -2.242 -25.146 1.00 84.25 88 PHE A CA 1
ATOM 702 C C . PHE A 1 88 ? 21.629 -1.576 -26.527 1.00 84.25 88 PHE A C 1
ATOM 704 O O . PHE A 1 88 ? 22.700 -1.469 -27.122 1.00 84.25 88 PHE A O 1
ATOM 711 N N . LEU A 1 89 ? 20.492 -1.075 -27.019 1.00 79.50 89 LEU A N 1
ATOM 712 C CA . LEU A 1 89 ? 20.420 -0.368 -28.297 1.00 79.50 89 LEU A CA 1
ATOM 713 C C . LEU A 1 89 ? 21.250 0.920 -28.287 1.00 79.50 89 LEU A C 1
ATOM 715 O O . LEU A 1 89 ? 21.928 1.199 -29.273 1.00 79.50 89 LEU A O 1
ATOM 719 N N . ILE A 1 90 ? 21.244 1.677 -27.185 1.00 76.44 90 ILE A N 1
ATOM 720 C CA . ILE A 1 90 ? 22.074 2.882 -27.035 1.00 76.44 90 ILE A CA 1
ATOM 721 C C . ILE A 1 90 ? 23.563 2.529 -27.136 1.00 76.44 90 ILE A C 1
ATOM 723 O O . ILE A 1 90 ? 24.282 3.172 -27.895 1.00 76.44 90 ILE A O 1
ATOM 727 N N . ILE A 1 91 ? 24.011 1.499 -26.410 1.00 80.94 91 ILE A N 1
ATOM 728 C CA . ILE A 1 91 ? 25.421 1.080 -26.386 1.00 80.94 91 ILE A CA 1
ATOM 729 C C . ILE A 1 91 ? 25.866 0.542 -27.750 1.00 80.94 91 ILE A C 1
ATOM 731 O O . ILE A 1 91 ? 26.949 0.873 -28.220 1.00 80.94 91 ILE A O 1
ATOM 735 N N . VAL A 1 92 ? 25.051 -0.305 -28.384 1.00 82.81 92 VAL A N 1
ATOM 736 C CA . VAL A 1 92 ? 25.432 -0.986 -29.632 1.00 82.81 92 VAL A CA 1
ATOM 737 C C . VAL A 1 92 ? 25.392 -0.050 -30.832 1.00 82.81 92 VAL A C 1
ATOM 739 O O . VAL A 1 92 ? 26.222 -0.180 -31.730 1.00 82.81 92 VAL A O 1
ATOM 742 N N . PHE A 1 93 ? 24.430 0.874 -30.880 1.00 75.06 93 PHE A N 1
ATOM 743 C CA . PHE A 1 93 ? 24.212 1.687 -32.072 1.00 75.06 93 PHE A CA 1
ATOM 744 C C . PHE A 1 93 ? 24.856 3.073 -32.041 1.00 75.06 93 PHE A C 1
ATOM 746 O O . PHE A 1 93 ? 24.659 3.751 -33.041 1.00 75.06 93 PHE A O 1
ATOM 753 N N . ASP A 1 94 ? 25.575 3.461 -30.967 1.00 66.00 94 ASP A N 1
ATOM 754 C CA . ASP A 1 94 ? 26.496 4.613 -30.688 1.00 66.00 94 ASP A CA 1
ATOM 755 C C . ASP A 1 94 ? 26.272 5.982 -31.399 1.00 66.00 94 ASP A C 1
ATOM 757 O O . ASP A 1 94 ? 27.046 6.921 -31.272 1.00 66.00 94 ASP A O 1
ATOM 761 N N . ASN A 1 95 ? 25.213 6.117 -32.194 1.00 57.59 95 ASN A N 1
ATOM 762 C CA . ASN A 1 95 ? 24.984 7.145 -33.211 1.00 57.59 95 ASN A CA 1
ATOM 763 C C . ASN A 1 95 ? 23.574 7.061 -33.833 1.00 57.59 95 ASN A C 1
ATOM 765 O O . ASN A 1 95 ? 23.296 7.656 -34.880 1.00 57.59 95 ASN A O 1
ATOM 769 N N . SER A 1 96 ? 22.646 6.320 -33.221 1.00 59.41 96 SER A N 1
ATOM 770 C CA . SER A 1 96 ? 21.248 6.376 -33.648 1.00 59.41 96 SER A CA 1
ATOM 771 C C . SER A 1 96 ? 20.685 7.779 -33.376 1.00 59.41 96 SER A C 1
ATOM 773 O O . SER A 1 96 ? 21.022 8.415 -32.380 1.00 59.41 96 SER A O 1
ATOM 775 N N . SER A 1 97 ? 19.884 8.297 -34.316 1.00 63.59 97 SER A N 1
ATOM 776 C CA . SER A 1 97 ? 19.451 9.703 -34.378 1.00 63.59 97 SER A CA 1
ATOM 777 C C . SER A 1 97 ? 19.129 10.318 -33.006 1.00 63.59 97 SER A C 1
ATOM 779 O O . SER A 1 97 ? 18.440 9.696 -32.202 1.00 63.59 97 SER A O 1
ATOM 781 N N . VAL A 1 98 ? 19.522 11.577 -32.773 1.00 64.94 98 VAL A N 1
ATOM 782 C CA . VAL A 1 98 ? 19.223 12.356 -31.544 1.00 64.94 98 VAL A CA 1
ATOM 783 C C . VAL A 1 98 ? 17.754 12.226 -31.094 1.00 64.94 98 VAL A C 1
ATOM 785 O O . VAL A 1 98 ? 17.455 12.223 -29.901 1.00 64.94 98 VAL A O 1
ATOM 788 N N . LYS A 1 99 ? 16.823 12.041 -32.042 1.00 66.69 99 LYS A N 1
ATOM 789 C CA . LYS A 1 99 ? 15.397 11.794 -31.778 1.00 66.69 99 LYS A CA 1
ATOM 790 C C . LYS A 1 99 ? 15.124 10.490 -31.013 1.00 66.69 99 LYS A C 1
ATOM 792 O O . LYS A 1 99 ? 14.257 10.489 -30.144 1.00 66.69 99 LYS A O 1
ATOM 797 N N . LEU A 1 100 ? 15.849 9.407 -31.304 1.00 67.62 100 LEU A N 1
ATOM 798 C CA . LEU A 1 100 ? 15.716 8.113 -30.624 1.00 67.62 100 LEU A CA 1
ATOM 799 C C . LEU A 1 100 ? 16.213 8.195 -29.172 1.00 67.62 100 LEU A C 1
ATOM 801 O O . LEU A 1 100 ? 15.566 7.667 -28.267 1.00 67.62 100 LEU A O 1
ATOM 805 N N . GLY A 1 101 ? 17.306 8.931 -28.937 1.00 72.62 101 GLY A N 1
ATOM 806 C CA . GLY A 1 101 ? 17.829 9.187 -27.592 1.00 72.62 101 GLY A CA 1
ATOM 807 C C . GLY A 1 101 ? 16.861 9.996 -26.723 1.00 72.62 101 GLY A C 1
ATOM 808 O O . GLY A 1 101 ? 16.581 9.611 -25.589 1.00 72.62 101 GLY A O 1
ATOM 809 N N . ILE A 1 102 ? 16.276 11.071 -27.270 1.00 75.38 102 ILE A N 1
ATOM 810 C CA . ILE A 1 102 ? 15.282 11.890 -26.551 1.00 75.38 102 ILE A CA 1
ATOM 811 C C . ILE A 1 102 ? 14.030 11.068 -26.219 1.00 75.38 102 ILE A C 1
ATOM 813 O O . ILE A 1 102 ? 13.536 11.132 -25.095 1.00 75.38 102 ILE A O 1
ATOM 817 N N . LEU A 1 103 ? 13.524 10.278 -27.172 1.00 76.38 103 LEU A N 1
ATOM 818 C CA . LEU A 1 103 ? 12.350 9.429 -26.965 1.00 76.38 103 LEU A CA 1
ATOM 819 C C . LEU A 1 103 ? 12.589 8.404 -25.843 1.00 76.38 103 LEU A C 1
ATOM 821 O O . LEU A 1 103 ? 11.775 8.294 -24.926 1.00 76.38 103 LEU A O 1
ATOM 825 N N . SER A 1 104 ? 13.728 7.709 -25.885 1.00 76.69 104 SER A N 1
ATOM 826 C CA . SER A 1 104 ? 14.119 6.717 -24.873 1.00 76.69 104 SER A CA 1
ATOM 827 C C . SER A 1 104 ? 14.258 7.357 -23.489 1.00 76.69 104 SER A C 1
ATOM 829 O O . SER A 1 104 ? 13.768 6.825 -22.494 1.00 76.69 104 SER A O 1
ATOM 831 N N . PHE A 1 105 ? 14.839 8.558 -23.425 1.00 78.12 105 PHE A N 1
ATOM 832 C CA . PHE A 1 105 ? 14.957 9.316 -22.183 1.00 78.12 105 PHE A CA 1
ATOM 833 C C . PHE A 1 105 ? 13.589 9.709 -21.598 1.00 78.12 105 PHE A C 1
ATOM 835 O O . PHE A 1 105 ? 13.365 9.559 -20.396 1.00 78.12 105 PHE A O 1
ATOM 842 N N . VAL A 1 106 ? 12.643 10.160 -22.429 1.00 82.44 106 VAL A N 1
ATOM 843 C CA . VAL A 1 106 ? 11.278 10.492 -21.981 1.00 82.44 106 VAL A CA 1
ATOM 844 C C . VAL A 1 106 ? 10.564 9.257 -21.423 1.00 82.44 106 VAL A C 1
ATOM 846 O O . VAL A 1 106 ? 9.955 9.340 -20.354 1.00 82.44 106 VAL A O 1
ATOM 849 N N . PHE A 1 107 ? 10.670 8.104 -22.092 1.00 80.94 107 PHE A N 1
ATOM 850 C CA . PHE A 1 107 ? 10.101 6.849 -21.590 1.00 80.94 107 PHE A CA 1
ATOM 851 C C . PHE A 1 107 ? 10.733 6.413 -20.266 1.00 80.94 107 PHE A C 1
ATOM 853 O O . PHE A 1 107 ? 10.018 6.002 -19.349 1.00 80.94 107 PHE A O 1
ATOM 860 N N . TYR A 1 108 ? 12.047 6.577 -20.128 1.00 81.31 108 TYR A N 1
ATOM 861 C CA . TYR A 1 108 ? 12.768 6.266 -18.899 1.00 81.31 108 TYR A CA 1
ATOM 862 C C . TYR A 1 108 ? 12.308 7.129 -17.714 1.00 81.31 108 TYR A C 1
ATOM 864 O O . TYR A 1 108 ? 11.981 6.607 -16.645 1.00 81.31 108 TYR A O 1
ATOM 872 N N . ILE A 1 109 ? 12.193 8.448 -17.908 1.00 8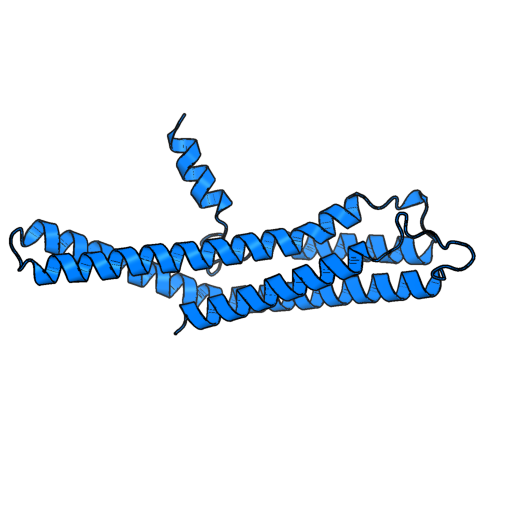2.06 109 ILE A N 1
ATOM 873 C CA . ILE A 1 109 ? 11.669 9.358 -16.879 1.00 82.06 109 ILE A CA 1
ATOM 874 C C . ILE A 1 109 ? 10.224 8.998 -16.524 1.00 82.06 109 ILE A C 1
ATOM 876 O O . ILE A 1 109 ? 9.885 8.900 -15.342 1.00 82.06 109 ILE A O 1
ATOM 880 N N . GLN A 1 110 ? 9.373 8.743 -17.521 1.00 85.25 110 GLN A N 1
ATOM 881 C CA . GLN A 1 110 ? 7.983 8.346 -17.296 1.00 85.25 110 GLN A CA 1
ATOM 882 C C . GLN A 1 110 ? 7.883 7.053 -16.471 1.00 85.25 110 GLN A C 1
ATOM 884 O O . GLN A 1 110 ? 7.023 6.948 -15.587 1.00 85.25 110 GLN A O 1
ATOM 889 N N . TYR A 1 111 ? 8.763 6.082 -16.725 1.00 83.25 111 TYR A N 1
ATOM 890 C CA . TYR A 1 111 ? 8.834 4.842 -15.960 1.00 83.25 111 TYR A CA 1
ATOM 891 C C . TYR A 1 111 ? 9.201 5.098 -14.500 1.00 83.25 111 TYR A C 1
ATOM 893 O O . TYR A 1 111 ? 8.453 4.685 -13.609 1.00 83.25 111 TYR A O 1
ATOM 901 N N . ILE A 1 112 ? 10.301 5.817 -14.252 1.00 82.38 112 ILE A N 1
ATOM 902 C CA . ILE A 1 112 ? 10.751 6.148 -12.895 1.00 82.38 112 ILE A CA 1
ATOM 903 C C . ILE A 1 112 ? 9.633 6.854 -12.130 1.00 82.38 112 ILE A C 1
ATOM 905 O O . ILE A 1 112 ? 9.287 6.450 -11.018 1.00 82.38 112 ILE A O 1
ATOM 909 N N . MET A 1 113 ? 9.008 7.859 -12.746 1.00 86.50 113 MET A N 1
ATOM 910 C CA . MET A 1 113 ? 7.918 8.612 -12.128 1.00 86.50 113 MET A CA 1
ATOM 911 C C . MET A 1 113 ? 6.712 7.725 -11.804 1.00 86.50 113 MET A C 1
ATOM 913 O O . MET A 1 113 ? 6.122 7.854 -10.728 1.00 86.50 113 MET A O 1
ATOM 917 N N . SER A 1 114 ? 6.355 6.795 -12.691 1.00 84.25 114 SER A N 1
ATOM 918 C CA . SER A 1 114 ? 5.228 5.876 -12.483 1.00 84.25 114 SER A CA 1
ATOM 919 C C . SER A 1 114 ? 5.500 4.890 -11.342 1.00 84.25 114 SER A C 1
ATOM 921 O O . SER A 1 114 ? 4.641 4.681 -10.481 1.00 84.25 114 SER A O 1
ATOM 923 N N . THR A 1 115 ? 6.709 4.332 -11.297 1.00 82.56 115 THR A N 1
ATOM 924 C CA . THR A 1 115 ? 7.178 3.418 -10.248 1.00 82.56 115 THR A CA 1
ATOM 925 C C . THR A 1 115 ? 7.201 4.101 -8.887 1.00 82.56 115 THR A C 1
ATOM 927 O O . THR A 1 115 ? 6.564 3.631 -7.940 1.00 82.56 115 THR A O 1
ATOM 930 N N . LEU A 1 116 ? 7.855 5.263 -8.801 1.00 85.38 116 LEU A N 1
ATOM 931 C CA . LEU A 1 116 ? 7.917 6.055 -7.576 1.00 85.38 116 LEU A CA 1
ATOM 932 C C . LEU A 1 116 ? 6.523 6.466 -7.103 1.00 85.38 116 LEU A C 1
ATOM 934 O O . LEU A 1 116 ? 6.248 6.404 -5.909 1.00 85.38 116 LEU A O 1
ATOM 938 N N . SER A 1 117 ? 5.610 6.815 -8.013 1.00 88.56 117 SER A N 1
ATOM 939 C CA . SER A 1 117 ? 4.236 7.188 -7.654 1.00 88.56 117 SER A CA 1
ATOM 940 C C . SER A 1 117 ? 3.474 6.050 -6.972 1.00 88.56 117 SER A C 1
ATOM 942 O O . SER A 1 117 ? 2.823 6.287 -5.951 1.00 88.56 117 SER A O 1
ATOM 944 N N . ILE A 1 118 ? 3.572 4.816 -7.487 1.00 87.56 118 ILE A N 1
ATOM 945 C CA . ILE A 1 118 ? 2.942 3.645 -6.854 1.00 87.56 118 ILE A CA 1
ATOM 946 C C . ILE A 1 118 ? 3.576 3.342 -5.500 1.00 87.56 118 ILE A C 1
ATOM 948 O O . ILE A 1 118 ? 2.857 3.095 -4.529 1.00 87.56 118 ILE A O 1
ATOM 952 N N . LEU A 1 119 ? 4.902 3.396 -5.400 1.00 87.19 119 LEU A N 1
ATOM 953 C CA . LEU A 1 119 ? 5.587 3.144 -4.136 1.00 87.19 119 LEU A CA 1
ATOM 954 C C . LEU A 1 119 ? 5.234 4.219 -3.088 1.00 87.19 119 LEU A C 1
ATOM 956 O O . LEU A 1 119 ? 4.911 3.879 -1.947 1.00 87.19 119 LEU A O 1
ATOM 960 N N . CYS A 1 120 ? 5.187 5.497 -3.484 1.00 88.75 120 CYS A N 1
ATOM 961 C CA . CYS A 1 120 ? 4.736 6.639 -2.674 1.00 88.75 120 CYS A CA 1
ATOM 962 C C . CYS A 1 120 ? 3.345 6.417 -2.104 1.00 88.75 120 CYS A C 1
ATOM 964 O O . CYS A 1 120 ? 3.154 6.464 -0.883 1.00 88.75 120 CYS A O 1
ATOM 966 N N . ILE A 1 121 ? 2.367 6.160 -2.974 1.00 90.25 121 ILE A N 1
ATOM 967 C CA . ILE A 1 121 ? 0.987 6.030 -2.520 1.00 90.25 121 ILE A CA 1
ATOM 968 C C . ILE A 1 121 ? 0.801 4.777 -1.664 1.00 90.25 121 ILE A C 1
ATOM 970 O O . ILE A 1 121 ? 0.139 4.847 -0.631 1.00 90.25 121 ILE A O 1
ATOM 974 N N . THR A 1 122 ? 1.439 3.660 -2.016 1.00 89.44 122 THR A N 1
ATOM 975 C CA . THR A 1 122 ? 1.319 2.412 -1.256 1.00 89.44 122 THR A CA 1
ATOM 976 C C . THR A 1 122 ? 1.895 2.557 0.149 1.00 89.44 122 THR A C 1
ATOM 978 O O . THR A 1 122 ? 1.231 2.232 1.136 1.00 89.44 122 THR A O 1
ATOM 981 N N . SER A 1 123 ? 3.080 3.156 0.263 1.00 88.31 123 SER A N 1
ATOM 982 C CA . SER A 1 123 ? 3.720 3.441 1.553 1.00 88.31 123 SER A CA 1
ATOM 983 C C . SER A 1 123 ? 2.862 4.360 2.415 1.00 88.31 123 SER A C 1
ATOM 985 O O . SER A 1 123 ? 2.699 4.144 3.620 1.00 88.31 123 SER A O 1
ATOM 987 N N . TRP A 1 124 ? 2.256 5.375 1.795 1.00 90.75 124 TRP A N 1
ATOM 988 C CA . TRP A 1 124 ? 1.317 6.255 2.474 1.00 90.75 124 TRP A CA 1
ATOM 989 C C . TRP A 1 124 ? 0.083 5.495 2.979 1.00 90.75 124 TRP A C 1
ATOM 991 O O . TRP A 1 124 ? -0.271 5.653 4.149 1.00 90.75 124 TRP A O 1
ATOM 1001 N N . VAL A 1 125 ? -0.534 4.634 2.163 1.00 91.94 125 VAL A N 1
ATOM 1002 C CA . VAL A 1 125 ? -1.683 3.800 2.566 1.00 91.94 125 VAL A CA 1
ATOM 1003 C C . VAL A 1 125 ? -1.322 2.906 3.750 1.00 91.94 125 VAL A C 1
ATOM 1005 O O . VAL A 1 125 ? -2.034 2.924 4.756 1.00 91.94 125 VAL A O 1
ATOM 1008 N N . ILE A 1 126 ? -0.193 2.193 3.684 1.00 88.62 126 ILE A N 1
ATOM 1009 C CA . ILE A 1 126 ? 0.289 1.326 4.772 1.00 88.62 126 ILE A CA 1
ATOM 1010 C C . ILE A 1 126 ? 0.488 2.143 6.053 1.00 88.62 126 ILE A C 1
ATOM 1012 O O . ILE A 1 126 ? 0.016 1.751 7.123 1.00 88.62 126 ILE A O 1
ATOM 1016 N N . LYS A 1 127 ? 1.115 3.322 5.958 1.00 88.81 127 LYS A N 1
ATOM 1017 C CA . LYS A 1 127 ? 1.295 4.230 7.100 1.00 88.81 127 LYS A CA 1
ATOM 1018 C C . LYS A 1 127 ? -0.042 4.663 7.702 1.00 88.81 127 LYS A C 1
ATOM 1020 O O . LYS A 1 127 ? -0.158 4.760 8.923 1.00 88.81 127 LYS A O 1
ATOM 1025 N N . LYS A 1 128 ? -1.061 4.931 6.878 1.00 91.12 128 LYS A N 1
ATOM 1026 C CA . LYS A 1 128 ? -2.404 5.297 7.357 1.00 91.12 128 LYS A CA 1
ATOM 1027 C C . LYS A 1 128 ? -3.137 4.115 7.986 1.00 91.12 128 LYS A C 1
ATOM 1029 O O . LYS A 1 128 ? -3.733 4.322 9.040 1.00 91.12 128 LYS A O 1
ATOM 1034 N N . LYS A 1 129 ? -3.041 2.908 7.420 1.00 90.38 129 LYS A N 1
ATOM 1035 C CA . LYS A 1 129 ? -3.550 1.664 8.026 1.00 90.38 129 LYS A CA 1
ATOM 1036 C C . LYS A 1 129 ? -2.929 1.442 9.410 1.00 90.38 129 LYS A C 1
ATOM 1038 O O . LYS A 1 129 ? -3.647 1.350 10.396 1.00 90.38 129 LYS A O 1
ATOM 1043 N N . LYS A 1 130 ? -1.594 1.478 9.520 1.00 88.44 130 LYS A N 1
ATOM 1044 C CA . LYS A 1 130 ? -0.870 1.243 10.788 1.00 88.44 130 LYS A CA 1
ATOM 1045 C C . LYS A 1 130 ? -1.126 2.311 11.861 1.00 88.44 130 LYS A C 1
ATOM 1047 O O . LYS A 1 130 ? -0.921 2.061 13.046 1.00 88.44 130 LYS A O 1
ATOM 1052 N N . LYS A 1 131 ? -1.596 3.504 11.485 1.00 89.50 131 LYS A N 1
ATOM 1053 C CA . LYS A 1 131 ? -1.806 4.603 12.437 1.00 89.50 131 LYS A CA 1
ATOM 1054 C C . LYS A 1 131 ? -2.859 4.281 13.502 1.00 89.50 131 LYS A C 1
ATOM 1056 O O . LYS A 1 131 ? -2.662 4.649 14.656 1.00 89.50 131 LYS A O 1
ATOM 1061 N N . ILE A 1 132 ? -3.915 3.544 13.168 1.00 87.06 132 ILE A N 1
ATOM 1062 C CA . ILE A 1 132 ? -4.935 3.179 14.160 1.00 87.06 132 ILE A CA 1
ATOM 1063 C C . ILE A 1 132 ? -4.388 2.232 15.235 1.00 87.06 132 ILE A C 1
ATOM 1065 O O . ILE A 1 132 ? -4.745 2.347 16.402 1.00 87.06 132 ILE A O 1
ATOM 1069 N N . ILE A 1 133 ? -3.430 1.375 14.865 1.00 83.94 133 ILE A N 1
ATOM 1070 C CA . ILE A 1 133 ? -2.718 0.476 15.783 1.00 83.94 133 ILE A CA 1
ATOM 1071 C C . ILE A 1 133 ? -1.953 1.296 16.821 1.00 83.94 133 ILE A C 1
ATOM 1073 O O . ILE A 1 133 ? -1.985 0.986 18.010 1.00 83.94 133 ILE A O 1
ATOM 1077 N N . SER A 1 134 ? -1.298 2.379 16.384 1.00 83.62 134 SER A N 1
ATOM 1078 C CA . SER A 1 134 ? -0.606 3.280 17.310 1.00 83.62 134 SER A CA 1
ATOM 1079 C C . SER A 1 134 ? -1.570 3.904 18.320 1.00 83.62 134 SER A C 1
ATOM 1081 O O . SER A 1 134 ? -1.238 3.993 19.496 1.00 83.62 134 SER A O 1
ATOM 1083 N N . TYR A 1 135 ? -2.789 4.252 17.901 1.00 84.62 135 TYR A N 1
ATOM 1084 C CA . TYR A 1 135 ? -3.792 4.792 18.813 1.00 84.62 135 TYR A CA 1
ATOM 1085 C C . TYR A 1 135 ? -4.332 3.755 19.796 1.00 84.62 135 TYR A C 1
ATOM 1087 O O . TYR A 1 135 ? -4.448 4.037 20.987 1.00 84.62 135 TYR A O 1
ATOM 1095 N N . LEU A 1 136 ? -4.585 2.537 19.323 1.00 82.56 136 LEU A N 1
ATOM 1096 C CA . LEU A 1 136 ? -4.987 1.416 20.169 1.00 82.56 136 LEU A CA 1
ATOM 1097 C C . LEU A 1 136 ? -3.953 1.116 21.254 1.00 82.56 136 LEU A C 1
ATOM 1099 O O . LEU A 1 136 ? -4.317 0.949 22.413 1.00 82.56 136 LEU A O 1
ATOM 1103 N N . ARG A 1 137 ? -2.661 1.106 20.900 1.00 81.94 137 ARG A N 1
ATOM 1104 C CA . ARG A 1 137 ? -1.563 0.894 21.860 1.00 81.94 137 ARG A CA 1
ATOM 1105 C C . ARG A 1 137 ? -1.454 2.011 22.902 1.00 81.94 137 ARG A C 1
ATOM 1107 O O . ARG A 1 137 ? -1.015 1.751 24.013 1.00 81.94 137 ARG A O 1
ATOM 1114 N N . LEU A 1 138 ? -1.854 3.235 22.553 1.00 79.88 138 LEU A N 1
ATOM 1115 C CA . LEU A 1 138 ? -1.871 4.385 23.465 1.00 79.88 138 LEU A CA 1
ATOM 1116 C C . LEU A 1 138 ? -3.126 4.442 24.349 1.00 79.88 138 LEU A C 1
ATOM 1118 O O . LEU A 1 138 ? -3.195 5.264 25.261 1.00 79.88 138 LEU A O 1
ATOM 1122 N N . THR A 1 139 ? -4.129 3.602 24.089 1.00 75.62 139 THR A N 1
ATOM 1123 C CA . THR A 1 139 ? -5.376 3.600 24.860 1.00 75.62 139 THR A CA 1
ATOM 1124 C C . THR A 1 139 ? -5.136 2.952 26.223 1.00 75.62 139 THR A C 1
ATOM 1126 O O . THR A 1 139 ? -4.659 1.820 26.298 1.00 75.62 139 THR A O 1
ATOM 1129 N N . ARG A 1 140 ? -5.489 3.636 27.320 1.00 72.88 140 ARG A N 1
ATOM 1130 C CA . ARG A 1 140 ? -5.401 3.076 28.679 1.00 72.88 140 ARG A CA 1
ATOM 1131 C C . ARG A 1 140 ? -6.517 2.060 28.919 1.00 72.88 140 ARG A C 1
ATOM 1133 O O . ARG A 1 140 ? -7.551 2.371 29.494 1.00 72.88 140 ARG A O 1
ATOM 1140 N N . ILE A 1 141 ? -6.290 0.819 28.493 1.00 68.75 141 ILE A N 1
ATOM 1141 C CA . ILE A 1 141 ? -7.267 -0.284 28.578 1.00 68.75 141 ILE A CA 1
ATOM 1142 C C . ILE A 1 141 ? -7.755 -0.539 30.019 1.00 68.75 141 ILE A C 1
ATOM 1144 O O . ILE A 1 141 ? -8.851 -1.058 30.225 1.00 68.75 141 ILE A O 1
ATOM 1148 N N . SER A 1 142 ? -6.945 -0.201 31.026 1.00 66.44 142 SER A N 1
ATOM 1149 C CA . SER A 1 142 ? -7.273 -0.352 32.448 1.00 66.44 142 SER A CA 1
ATOM 1150 C C . SER A 1 142 ? -8.406 0.556 32.927 1.00 66.44 142 SER A C 1
ATOM 1152 O O . SER A 1 142 ? -9.093 0.182 33.869 1.00 66.44 142 SER A O 1
ATOM 1154 N N . GLU A 1 143 ? -8.600 1.711 32.291 1.00 75.50 143 GLU A N 1
ATOM 1155 C CA . GLU A 1 143 ? -9.588 2.728 32.684 1.00 75.50 143 GLU A CA 1
ATOM 1156 C C . GLU A 1 143 ? -10.923 2.566 31.925 1.00 75.50 143 GLU A C 1
ATOM 1158 O O . GLU A 1 143 ? -11.871 3.312 32.157 1.00 75.50 143 GLU A O 1
ATOM 1163 N N . LEU A 1 144 ? -11.012 1.580 31.022 1.00 76.94 144 LEU A N 1
ATOM 1164 C CA . LEU A 1 144 ? -12.179 1.360 30.170 1.00 76.94 144 LEU A CA 1
ATOM 1165 C C . LEU A 1 144 ? -13.285 0.559 30.869 1.00 76.94 144 LEU A C 1
ATOM 1167 O O . LEU A 1 144 ? -12.981 -0.406 31.581 1.00 76.94 144 LEU A O 1
ATOM 1171 N N . PRO A 1 145 ? -14.566 0.841 30.560 1.00 81.25 145 PRO A N 1
ATOM 1172 C CA . PRO A 1 145 ? -15.672 -0.048 30.897 1.00 81.25 145 PRO A CA 1
ATOM 1173 C C . PRO A 1 145 ? -15.448 -1.466 30.352 1.00 81.25 145 PRO A C 1
ATOM 1175 O O . PRO A 1 145 ? -14.850 -1.652 29.288 1.00 81.25 145 PRO A O 1
ATOM 1178 N N . THR A 1 146 ? -15.955 -2.479 31.058 1.00 82.25 146 THR A N 1
ATOM 1179 C CA . THR A 1 146 ? -15.720 -3.904 30.752 1.00 82.25 146 THR A CA 1
ATOM 1180 C C . THR A 1 146 ? -16.063 -4.283 29.308 1.00 82.25 146 THR A C 1
ATOM 1182 O O . THR A 1 146 ? -15.284 -4.975 28.653 1.00 82.25 146 THR A O 1
ATOM 1185 N N . GLU A 1 147 ? -17.191 -3.801 28.787 1.00 81.56 147 GLU A N 1
ATOM 1186 C CA . GLU A 1 147 ? -17.635 -4.085 27.415 1.00 81.56 147 GLU A CA 1
ATOM 1187 C C . GLU A 1 147 ? -16.712 -3.446 26.370 1.00 81.56 147 GLU A C 1
ATOM 1189 O O . GLU A 1 147 ? -16.256 -4.104 25.434 1.00 81.56 147 GLU A O 1
ATOM 1194 N N . THR A 1 148 ? -16.338 -2.183 26.568 1.00 80.88 148 THR A N 1
ATOM 1195 C CA . THR A 1 148 ? -15.406 -1.467 25.690 1.00 80.88 148 THR A CA 1
ATOM 1196 C C . THR A 1 148 ? -14.012 -2.101 25.720 1.00 80.88 148 THR A C 1
ATOM 1198 O O . THR A 1 148 ? -13.355 -2.246 24.688 1.00 80.88 148 THR A O 1
ATOM 1201 N N . LYS A 1 149 ? -13.566 -2.546 26.900 1.00 84.69 149 LYS A N 1
ATOM 1202 C CA . LYS A 1 149 ? -12.310 -3.281 27.092 1.00 84.69 149 LYS A CA 1
ATOM 1203 C C . LYS A 1 149 ? -12.286 -4.585 26.296 1.00 84.69 149 LYS A C 1
ATOM 1205 O O . LYS A 1 149 ? -11.252 -4.917 25.711 1.00 84.69 149 LYS A O 1
ATOM 1210 N N . LEU A 1 150 ? -13.404 -5.310 26.255 1.00 86.06 150 LEU A N 1
ATOM 1211 C CA . LEU A 1 150 ? -13.543 -6.504 25.423 1.00 86.06 150 LEU A CA 1
ATOM 1212 C C . LEU A 1 150 ? -13.409 -6.152 23.934 1.00 86.06 150 LEU A C 1
ATOM 1214 O O . LEU A 1 150 ? -12.622 -6.791 23.235 1.00 86.06 150 LEU A O 1
ATOM 1218 N N . GLN A 1 151 ? -14.079 -5.092 23.470 1.00 87.12 151 GLN A N 1
ATOM 1219 C CA . GLN A 1 151 ? -13.997 -4.660 22.069 1.00 87.12 151 GLN A CA 1
ATOM 1220 C C . GLN A 1 151 ? -12.581 -4.265 21.643 1.00 87.12 151 GLN A C 1
ATOM 1222 O O . GLN A 1 151 ? -12.117 -4.652 20.570 1.00 87.12 151 GLN A O 1
ATOM 1227 N N . VAL A 1 152 ? -11.842 -3.563 22.505 1.00 85.81 152 VAL A N 1
ATOM 1228 C CA . VAL A 1 152 ? -10.438 -3.208 22.244 1.00 85.81 152 VAL A CA 1
ATOM 1229 C C . VAL A 1 152 ? -9.572 -4.460 22.103 1.00 85.81 152 VAL A C 1
ATOM 1231 O O . VAL A 1 152 ? -8.748 -4.530 21.191 1.00 85.81 152 VAL A O 1
ATOM 1234 N N . LYS A 1 153 ? -9.769 -5.472 22.960 1.00 88.00 153 LYS A N 1
ATOM 1235 C CA . LYS A 1 153 ? -9.034 -6.745 22.870 1.00 88.00 153 LYS A CA 1
ATOM 1236 C C . LYS A 1 153 ? -9.326 -7.486 21.566 1.00 88.00 153 LYS A C 1
ATOM 1238 O O . LYS A 1 153 ? -8.388 -7.936 20.910 1.00 88.00 153 LYS A O 1
ATOM 1243 N N . ILE A 1 154 ? -10.598 -7.578 21.172 1.00 88.81 154 ILE A N 1
ATOM 1244 C CA . ILE A 1 154 ? -10.996 -8.200 19.900 1.00 88.81 154 ILE A CA 1
ATOM 1245 C C . ILE A 1 154 ? -10.357 -7.444 18.731 1.00 88.81 154 ILE A C 1
ATOM 1247 O O . ILE A 1 154 ? -9.793 -8.061 17.828 1.00 88.81 154 ILE A O 1
ATOM 1251 N N . PHE A 1 155 ? -10.368 -6.110 18.770 1.00 89.31 155 PHE A N 1
ATOM 1252 C CA . PHE A 1 155 ? -9.756 -5.300 17.724 1.00 89.31 155 PHE A CA 1
ATOM 1253 C C . PHE A 1 155 ? -8.238 -5.525 17.632 1.00 89.31 155 PHE A C 1
ATOM 1255 O O . PHE A 1 155 ? -7.714 -5.752 16.541 1.00 89.31 155 PHE A O 1
ATOM 1262 N N . MET A 1 156 ? -7.521 -5.541 18.760 1.00 86.62 156 MET A N 1
ATOM 1263 C CA . MET A 1 156 ? -6.084 -5.842 18.765 1.00 86.62 156 MET A CA 1
ATOM 1264 C C . MET A 1 156 ? -5.784 -7.226 18.176 1.00 86.62 156 MET A C 1
ATOM 1266 O O . MET A 1 156 ? -4.877 -7.347 17.354 1.00 86.62 156 MET A O 1
ATOM 1270 N N . SER A 1 157 ? -6.578 -8.240 18.534 1.00 87.75 157 SER A N 1
ATOM 1271 C CA . SER A 1 157 ? -6.439 -9.597 17.990 1.00 87.75 157 SER A CA 1
ATOM 1272 C C . SER A 1 157 ? -6.699 -9.66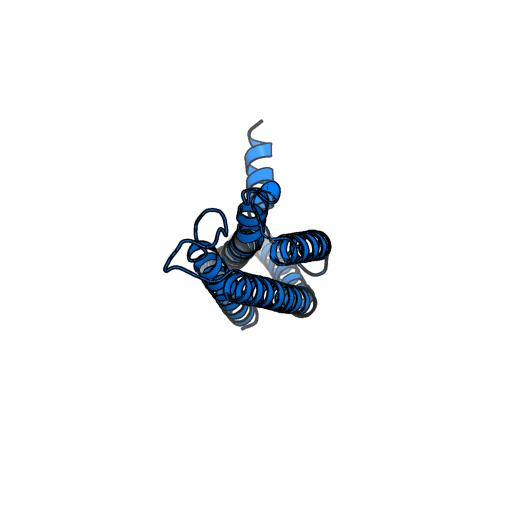4 16.484 1.00 87.75 157 SER A C 1
ATOM 1274 O O . SER A 1 157 ? -6.069 -10.449 15.784 1.00 87.75 157 SER A O 1
ATOM 1276 N N . GLN A 1 158 ? -7.629 -8.869 15.960 1.00 85.00 158 GLN A N 1
ATOM 1277 C CA . GLN A 1 158 ? -7.877 -8.815 14.518 1.00 85.00 158 GLN A CA 1
ATOM 1278 C C . GLN A 1 158 ? -6.739 -8.118 13.787 1.00 85.00 158 GLN A C 1
ATOM 1280 O O . GLN A 1 158 ? -6.299 -8.573 12.736 1.00 85.00 158 GLN A O 1
ATOM 1285 N N . ILE A 1 159 ? -6.224 -7.028 14.351 1.00 83.81 159 ILE A N 1
ATOM 1286 C CA . ILE A 1 159 ? -5.093 -6.310 13.769 1.00 83.81 159 ILE A CA 1
ATOM 1287 C C . ILE A 1 159 ? -3.873 -7.215 13.631 1.00 83.81 159 ILE A C 1
ATOM 1289 O O . ILE A 1 159 ? -3.265 -7.187 12.566 1.00 83.81 159 ILE A O 1
ATOM 1293 N N . SER A 1 160 ? -3.545 -8.038 14.632 1.00 79.31 160 SER A N 1
ATOM 1294 C CA . SER A 1 160 ? -2.392 -8.946 14.538 1.00 79.31 160 SER A CA 1
ATOM 1295 C C . SER A 1 160 ? -2.519 -9.954 13.391 1.00 79.31 160 SER A C 1
ATOM 1297 O O . SER A 1 160 ? -1.514 -10.347 12.811 1.00 79.31 160 SER A O 1
ATOM 1299 N N . VAL A 1 161 ? -3.746 -10.329 13.010 1.00 77.31 161 VAL A N 1
ATOM 1300 C CA . VAL A 1 161 ? -4.004 -11.187 11.839 1.00 77.31 161 VAL A CA 1
ATOM 1301 C C . VAL A 1 161 ? -3.787 -10.430 10.520 1.00 77.31 161 VAL A C 1
ATOM 1303 O O . VAL A 1 161 ? -3.294 -11.001 9.551 1.00 77.31 161 VAL A O 1
ATOM 1306 N N . TYR A 1 162 ? -4.118 -9.135 10.464 1.00 70.00 162 TYR A N 1
ATOM 1307 C CA . TYR A 1 162 ? -3.992 -8.306 9.252 1.00 70.00 162 TYR A CA 1
ATOM 1308 C C . TYR A 1 162 ? -2.659 -7.551 9.118 1.00 70.00 162 TYR A C 1
ATOM 1310 O O . TYR A 1 162 ? -2.415 -6.937 8.072 1.00 70.00 162 TYR A O 1
ATOM 1318 N N . GLU A 1 163 ? -1.827 -7.537 10.159 1.00 68.69 163 GLU A N 1
ATOM 1319 C CA . GLU A 1 163 ? -0.507 -6.902 10.192 1.00 68.69 163 GLU A CA 1
ATOM 1320 C C . GLU A 1 163 ? 0.501 -7.512 9.196 1.00 68.69 163 GLU A C 1
ATOM 1322 O O . GLU A 1 163 ? 1.122 -6.720 8.484 1.00 68.69 163 GLU A O 1
ATOM 1327 N N . PRO A 1 164 ? 0.621 -8.851 9.040 1.00 59.59 164 PRO A N 1
ATOM 1328 C CA . PRO A 1 164 ? 1.549 -9.445 8.070 1.00 59.59 164 PRO A CA 1
ATOM 1329 C C . PRO A 1 164 ? 1.109 -9.286 6.605 1.00 59.59 164 PRO A C 1
ATOM 1331 O O . PRO A 1 164 ? 1.928 -9.433 5.702 1.00 59.59 164 PRO A O 1
ATOM 1334 N N . ASN A 1 165 ? -0.158 -8.939 6.347 1.00 61.84 165 ASN A N 1
ATOM 1335 C CA . ASN A 1 165 ? -0.677 -8.685 4.998 1.00 61.84 165 ASN A CA 1
ATOM 1336 C C . ASN A 1 165 ? -0.284 -7.274 4.528 1.00 61.84 165 ASN A C 1
ATOM 1338 O O . ASN A 1 165 ? -1.128 -6.372 4.402 1.00 61.84 165 ASN A O 1
ATOM 1342 N N . GLU A 1 166 ? 1.017 -7.063 4.335 1.00 69.44 166 GLU A N 1
ATOM 1343 C CA . GLU A 1 166 ? 1.537 -5.885 3.650 1.00 69.44 166 GLU A CA 1
ATOM 1344 C C . GLU A 1 166 ? 1.205 -5.948 2.154 1.00 69.44 166 GLU A C 1
ATOM 1346 O O . GLU A 1 166 ? 0.980 -7.012 1.580 1.00 69.44 166 GLU A O 1
ATOM 1351 N N . LEU A 1 167 ? 1.114 -4.779 1.521 1.00 81.94 167 LEU A N 1
ATOM 1352 C CA . LEU A 1 167 ? 0.860 -4.690 0.088 1.00 81.94 167 LEU A CA 1
ATOM 1353 C C . LEU A 1 167 ? 2.088 -5.216 -0.658 1.00 81.94 167 LEU A C 1
ATOM 1355 O O . LEU A 1 167 ? 3.171 -4.638 -0.550 1.00 81.94 167 LEU A O 1
ATOM 1359 N N . THR A 1 168 ? 1.911 -6.299 -1.410 1.00 81.19 168 THR A N 1
ATOM 1360 C CA . THR A 1 168 ? 2.993 -6.965 -2.142 1.00 81.19 168 THR A CA 1
ATOM 1361 C C . THR A 1 168 ? 2.681 -7.061 -3.628 1.00 81.19 168 THR A C 1
ATOM 1363 O O . THR A 1 168 ? 1.523 -7.187 -4.039 1.00 81.19 168 THR A O 1
ATOM 1366 N N . ALA A 1 169 ? 3.728 -7.038 -4.448 1.00 78.12 169 ALA A N 1
ATOM 1367 C CA . ALA A 1 169 ? 3.643 -7.428 -5.847 1.00 78.12 169 ALA A CA 1
ATOM 1368 C C . ALA A 1 169 ? 3.632 -8.962 -5.930 1.00 78.12 169 ALA A C 1
ATOM 1370 O O . ALA A 1 169 ? 4.669 -9.589 -6.123 1.00 78.12 169 ALA A O 1
ATOM 1371 N N . PHE A 1 170 ? 2.461 -9.566 -5.697 1.00 77.69 170 PHE A N 1
ATOM 1372 C CA . PHE A 1 170 ? 2.262 -11.022 -5.738 1.00 77.69 170 PHE A CA 1
ATOM 1373 C C . PHE A 1 170 ? 3.230 -11.811 -4.831 1.00 77.69 170 PHE A C 1
ATOM 1375 O O . PHE A 1 170 ? 3.741 -12.860 -5.204 1.00 77.69 170 PHE A O 1
ATOM 1382 N N . GLY A 1 171 ? 3.535 -11.279 -3.644 1.00 72.75 171 GLY A N 1
ATOM 1383 C CA . GLY A 1 171 ? 4.463 -11.905 -2.697 1.00 72.75 171 GLY A CA 1
ATOM 1384 C C . GLY A 1 171 ? 5.951 -11.827 -3.065 1.00 72.75 171 GLY A C 1
ATOM 1385 O O . GLY A 1 171 ? 6.772 -12.205 -2.239 1.00 72.75 171 GLY A O 1
ATOM 1386 N N . PHE A 1 172 ? 6.321 -11.305 -4.243 1.00 71.75 172 PHE A N 1
ATOM 1387 C CA . PHE A 1 172 ? 7.728 -11.183 -4.647 1.00 71.75 172 PHE A CA 1
ATOM 1388 C C . PHE A 1 172 ? 8.465 -10.063 -3.905 1.00 71.75 172 PHE A C 1
ATOM 1390 O O . PHE A 1 172 ? 9.598 -10.250 -3.475 1.00 71.75 172 PHE A O 1
ATOM 1397 N N . PHE A 1 173 ? 7.838 -8.895 -3.749 1.00 73.81 173 PHE A N 1
ATOM 1398 C CA . PHE A 1 173 ? 8.396 -7.791 -2.965 1.00 73.81 173 PHE A CA 1
ATOM 1399 C C . PHE A 1 173 ? 7.301 -6.913 -2.358 1.00 73.81 173 PHE A C 1
ATOM 1401 O O . PHE A 1 173 ? 6.205 -6.770 -2.914 1.00 73.81 173 PHE A O 1
ATOM 1408 N N . ASN A 1 174 ? 7.611 -6.301 -1.213 1.00 78.25 174 ASN A N 1
ATOM 1409 C CA . ASN A 1 174 ? 6.721 -5.345 -0.562 1.00 78.25 174 ASN A CA 1
ATOM 1410 C C . ASN A 1 174 ? 6.765 -4.015 -1.317 1.00 78.25 174 ASN A C 1
ATOM 1412 O O . ASN A 1 174 ? 7.829 -3.457 -1.584 1.00 78.25 174 ASN A O 1
ATOM 1416 N N . LEU A 1 175 ? 5.591 -3.467 -1.614 1.00 77.75 175 LEU A N 1
ATOM 1417 C CA . LEU A 1 175 ? 5.430 -2.168 -2.264 1.00 77.75 175 LEU A CA 1
ATOM 1418 C C . LEU A 1 175 ? 5.611 -1.041 -1.233 1.00 77.75 175 LEU A C 1
ATOM 1420 O O . LEU A 1 175 ? 4.685 -0.293 -0.921 1.00 77.75 175 LEU A O 1
ATOM 1424 N N . ASN A 1 176 ? 6.808 -0.949 -0.654 1.00 74.12 176 ASN A N 1
ATOM 1425 C CA . ASN A 1 176 ? 7.136 -0.022 0.424 1.00 74.12 176 ASN A CA 1
ATOM 1426 C C . ASN A 1 176 ? 8.425 0.752 0.109 1.00 74.12 176 ASN A C 1
ATOM 1428 O O . ASN A 1 176 ? 9.495 0.169 -0.037 1.00 74.12 176 ASN A O 1
ATOM 1432 N N . LEU A 1 177 ? 8.333 2.082 0.068 1.00 68.12 177 LEU A N 1
ATOM 1433 C CA . LEU A 1 177 ? 9.463 2.999 -0.120 1.00 68.12 177 LEU A CA 1
ATOM 1434 C C . LEU A 1 177 ? 10.518 2.881 0.964 1.00 68.12 177 LEU A C 1
ATOM 1436 O O . LEU A 1 177 ? 11.671 3.188 0.693 1.00 68.12 177 LEU A O 1
ATOM 1440 N N . ASN A 1 178 ? 10.147 2.472 2.180 1.00 64.62 178 ASN A N 1
ATOM 1441 C CA . ASN A 1 178 ? 11.130 2.315 3.246 1.00 64.62 178 ASN A CA 1
ATOM 1442 C C . ASN A 1 178 ? 12.192 1.270 2.886 1.00 64.62 178 ASN A C 1
ATOM 1444 O O . ASN A 1 178 ? 13.312 1.413 3.355 1.00 64.62 178 ASN A O 1
ATOM 1448 N N . LEU A 1 179 ? 11.861 0.283 2.043 1.00 56.75 179 LEU A N 1
ATOM 1449 C CA . LEU A 1 179 ? 12.829 -0.685 1.520 1.00 56.75 179 LEU A CA 1
ATOM 1450 C C . LEU A 1 179 ? 13.754 -0.037 0.479 1.00 56.75 179 LEU A C 1
ATOM 1452 O O . LEU A 1 179 ? 14.968 -0.096 0.604 1.00 56.75 179 LEU A O 1
ATOM 1456 N N . PHE A 1 180 ? 13.194 0.714 -0.474 1.00 54.38 180 PHE A N 1
ATOM 1457 C CA . PHE A 1 180 ? 14.003 1.454 -1.452 1.00 54.38 180 PHE A CA 1
ATOM 1458 C C . PHE A 1 180 ? 14.950 2.469 -0.792 1.00 54.38 180 PHE A C 1
ATOM 1460 O O . PHE A 1 180 ? 16.095 2.617 -1.205 1.00 54.38 180 PHE A O 1
ATOM 1467 N N . MET A 1 181 ? 14.496 3.158 0.259 1.00 57.19 181 MET A N 1
ATOM 1468 C CA . MET A 1 181 ? 15.332 4.099 1.007 1.00 57.19 181 MET A CA 1
ATOM 1469 C C . MET A 1 181 ? 16.344 3.393 1.919 1.00 57.19 181 MET A C 1
ATOM 1471 O O . MET A 1 181 ? 17.433 3.933 2.118 1.00 57.19 181 MET A O 1
ATOM 1475 N N . SER A 1 182 ? 16.027 2.212 2.471 1.00 53.59 182 SER A N 1
ATOM 1476 C CA . SER A 1 182 ? 16.991 1.434 3.263 1.00 53.59 182 SER A CA 1
ATOM 1477 C C . SER A 1 182 ? 18.133 0.912 2.402 1.00 53.59 182 SER A C 1
ATOM 1479 O O . SER A 1 182 ? 19.280 0.986 2.827 1.00 53.59 182 SER A O 1
ATOM 1481 N N . ASP A 1 183 ? 17.846 0.486 1.172 1.00 50.59 183 ASP A N 1
ATOM 1482 C CA . ASP A 1 183 ? 18.874 0.002 0.249 1.00 50.59 183 ASP A CA 1
ATOM 1483 C C . ASP A 1 183 ? 19.822 1.144 -0.152 1.00 50.59 183 ASP A C 1
ATOM 1485 O O . ASP A 1 183 ? 21.042 0.998 -0.087 1.00 50.59 183 ASP A O 1
ATOM 1489 N N . ILE A 1 184 ? 19.278 2.336 -0.424 1.00 48.53 184 ILE A N 1
ATOM 1490 C CA . ILE A 1 184 ? 20.069 3.540 -0.735 1.00 48.53 184 ILE A CA 1
ATOM 1491 C C . ILE A 1 184 ? 20.913 4.001 0.466 1.00 48.53 184 ILE A C 1
ATOM 1493 O O . ILE A 1 184 ? 22.066 4.390 0.298 1.00 48.53 184 ILE A O 1
ATOM 1497 N N . THR A 1 185 ? 20.368 3.952 1.685 1.00 44.31 185 THR A N 1
ATOM 1498 C CA . THR A 1 185 ? 21.104 4.373 2.894 1.00 44.31 185 THR A CA 1
ATOM 1499 C C . THR A 1 185 ? 22.101 3.325 3.391 1.00 44.31 185 THR A C 1
ATOM 1501 O O . THR A 1 185 ? 23.107 3.696 3.993 1.00 44.31 185 THR A O 1
ATOM 1504 N N . SER A 1 186 ? 21.896 2.038 3.091 1.00 49.69 186 SER A N 1
ATOM 1505 C CA . SER A 1 186 ? 22.887 0.983 3.351 1.00 49.69 186 SER A CA 1
ATOM 1506 C C . SER A 1 186 ? 24.113 1.057 2.437 1.00 49.69 186 SER A C 1
ATOM 1508 O O . SER A 1 186 ? 25.177 0.594 2.826 1.00 49.69 186 SER A O 1
ATOM 1510 N N . TYR A 1 187 ? 23.996 1.712 1.277 1.00 42.88 187 TYR A N 1
ATOM 1511 C CA . TYR A 1 187 ? 25.113 1.975 0.364 1.00 42.88 187 TYR A CA 1
ATOM 1512 C C . TYR A 1 187 ? 25.995 3.166 0.788 1.00 42.88 187 TYR A C 1
ATOM 1514 O O . TYR A 1 187 ? 26.989 3.459 0.128 1.00 42.88 187 TYR A O 1
ATOM 1522 N N . GLN A 1 188 ? 25.642 3.863 1.876 1.00 39.12 188 GLN A N 1
ATOM 1523 C CA . GLN A 1 188 ? 26.422 4.967 2.453 1.00 39.12 188 GLN A CA 1
ATOM 1524 C C . GLN A 1 188 ? 27.117 4.598 3.780 1.00 39.12 188 GLN A C 1
ATOM 1526 O O . GLN A 1 188 ? 27.456 5.493 4.558 1.00 39.12 188 GLN A O 1
ATOM 1531 N N . ARG A 1 189 ? 27.335 3.306 4.055 1.00 39.16 189 ARG A N 1
ATOM 1532 C CA . ARG A 1 189 ? 28.148 2.836 5.187 1.00 39.16 189 ARG A CA 1
ATOM 1533 C C . ARG A 1 189 ? 29.312 1.971 4.746 1.00 39.16 189 ARG A C 1
ATOM 1535 O O . ARG A 1 189 ? 29.093 1.113 3.869 1.00 39.16 189 ARG A O 1
#

Foldseek 3Di:
DLLVVLLVVLVVLLVLLVVLLVLLVPQPAQNDDDDVRDDLVNSLVSLLVSLVSLLVSLVVLLVSLQVSLQVVVVVVVVVVVVLVVLVVCCVPVVCDDPVSVVVSVVSVVVVVVSLVSQLVSLQSSLVSSCVVVVVLVVHPLVSGDPSSSVSSVVSNVSCVVSVVSARHSNPPDGSHVVVVVVVVVVVVD

InterPro domains:
  IPR013604 7TM chemosensory receptor [PF08395] (47-182)